Protein AF-A0A4R0RUF0-F1 (afdb_monomer_lite)

Structure (mmCIF, N/CA/C/O backbone):
data_AF-A0A4R0RUF0-F1
#
_entry.id   AF-A0A4R0RUF0-F1
#
loop_
_atom_site.group_PDB
_atom_site.id
_atom_site.type_symbol
_atom_site.label_atom_id
_atom_site.label_alt_id
_atom_site.label_comp_id
_atom_site.label_asym_id
_atom_site.label_entity_id
_atom_site.label_seq_id
_atom_site.pdbx_PDB_ins_code
_atom_site.Cartn_x
_atom_site.Cartn_y
_atom_site.Cartn_z
_atom_site.occupancy
_atom_site.B_iso_or_equiv
_atom_site.auth_seq_id
_atom_site.auth_comp_id
_atom_site.auth_asym_id
_atom_site.auth_atom_id
_atom_site.pdbx_PDB_model_num
ATOM 1 N N . MET A 1 1 ? -46.887 -6.786 58.035 1.00 43.69 1 MET A N 1
ATOM 2 C CA . MET A 1 1 ? -45.537 -6.356 58.452 1.00 43.69 1 MET A CA 1
ATOM 3 C C . MET A 1 1 ? -45.180 -5.141 57.615 1.00 43.69 1 MET A C 1
ATOM 5 O O . MET A 1 1 ? -44.982 -5.281 56.418 1.00 43.69 1 MET A O 1
ATOM 9 N N . LEU A 1 2 ? -45.247 -3.956 58.221 1.00 36.66 2 LEU A N 1
ATOM 10 C CA . LEU A 1 2 ? -44.916 -2.661 57.627 1.00 36.66 2 LEU A CA 1
ATOM 11 C C . LEU A 1 2 ? -43.645 -2.169 58.324 1.00 36.66 2 LEU A C 1
ATOM 13 O O . LEU A 1 2 ? -43.639 -2.102 59.550 1.00 36.66 2 LEU A O 1
ATOM 17 N N . PHE A 1 3 ? -42.620 -1.786 57.567 1.00 42.03 3 PHE A N 1
ATOM 18 C CA . PHE A 1 3 ? -41.554 -0.919 58.063 1.00 42.03 3 PHE A CA 1
ATOM 19 C C . PHE A 1 3 ? -41.383 0.248 57.096 1.00 42.03 3 PHE A C 1
ATOM 21 O O . PHE A 1 3 ? -41.112 0.074 55.910 1.00 42.03 3 PHE A O 1
ATOM 28 N N . HIS A 1 4 ? -41.618 1.436 57.640 1.00 40.22 4 HIS A N 1
ATOM 29 C CA . HIS A 1 4 ? -41.376 2.730 57.031 1.00 40.22 4 HIS A CA 1
ATOM 30 C C . HIS A 1 4 ? -39.950 3.201 57.355 1.00 40.22 4 HIS A C 1
ATOM 32 O O . HIS A 1 4 ? -39.441 2.939 58.441 1.00 40.22 4 HIS A O 1
ATOM 38 N N . ALA A 1 5 ? -39.447 4.039 56.445 1.00 39.28 5 ALA A N 1
ATOM 39 C CA . ALA A 1 5 ? -38.736 5.291 56.714 1.00 39.28 5 ALA A CA 1
ATOM 40 C C . ALA A 1 5 ? -37.197 5.322 56.885 1.00 39.28 5 ALA A C 1
ATOM 42 O O . ALA A 1 5 ? -36.642 4.923 57.899 1.00 39.28 5 ALA A O 1
ATOM 43 N N . LEU A 1 6 ? -36.615 6.054 55.918 1.00 39.25 6 LEU A N 1
ATOM 44 C CA . LEU A 1 6 ? -35.740 7.235 56.056 1.00 39.25 6 LEU A CA 1
ATOM 45 C C . LEU A 1 6 ? -34.244 7.053 56.359 1.00 39.25 6 LEU A C 1
ATOM 47 O O . LEU A 1 6 ? -33.841 6.433 57.333 1.00 39.25 6 LEU A O 1
ATOM 51 N N . GLY A 1 7 ? -33.434 7.773 55.571 1.00 34.22 7 GLY A N 1
ATOM 52 C CA . GLY A 1 7 ? -32.063 8.128 55.936 1.00 34.22 7 GLY A CA 1
ATOM 53 C C . GLY A 1 7 ? -31.221 8.692 54.790 1.00 34.22 7 GLY A C 1
ATOM 54 O O . GLY A 1 7 ? -30.343 8.006 54.283 1.00 34.22 7 GLY A O 1
ATOM 55 N N . CYS A 1 8 ? -31.463 9.945 54.387 1.00 39.16 8 CYS A N 1
ATOM 56 C CA . CYS A 1 8 ? -30.505 10.734 53.604 1.00 39.16 8 CYS A CA 1
ATOM 57 C C . CYS A 1 8 ? -29.293 11.125 54.468 1.00 39.16 8 CYS A C 1
ATOM 59 O O . CYS A 1 8 ? -29.469 11.590 55.590 1.00 39.16 8 CYS A O 1
ATOM 61 N N . GLY A 1 9 ? -28.085 11.049 53.903 1.00 40.19 9 GLY A N 1
ATOM 62 C CA . GLY A 1 9 ? -26.867 11.641 54.461 1.00 40.19 9 GLY A CA 1
ATOM 63 C C . GLY A 1 9 ? -25.939 12.097 53.336 1.00 40.19 9 GLY A C 1
ATOM 64 O O . GLY A 1 9 ? -25.435 11.280 52.573 1.00 40.19 9 GLY A O 1
ATOM 65 N N . ARG A 1 10 ? -25.778 13.415 53.200 1.00 40.97 10 ARG A N 1
ATOM 66 C CA . ARG A 1 10 ? -24.906 14.120 52.244 1.00 40.97 10 ARG A CA 1
ATOM 67 C C . ARG A 1 10 ? -23.711 14.710 53.014 1.00 40.97 10 ARG A C 1
ATOM 69 O O . ARG A 1 10 ? -23.838 14.911 54.218 1.00 40.97 10 ARG A O 1
ATOM 76 N N . ALA A 1 11 ? -22.674 15.116 52.266 1.00 37.06 11 ALA A N 1
ATOM 77 C CA . ALA A 1 11 ? -21.452 15.843 52.677 1.00 37.06 11 ALA A CA 1
ATOM 78 C C . ALA A 1 11 ? -20.329 14.922 53.218 1.00 37.06 11 ALA A C 1
ATOM 80 O O . ALA A 1 11 ? -20.612 13.945 53.890 1.00 37.06 11 ALA A O 1
ATOM 81 N N . THR A 1 12 ? -19.029 15.104 52.951 1.00 40.59 12 THR A N 1
ATOM 82 C CA . THR A 1 12 ? -18.248 16.303 52.593 1.00 40.59 12 THR A CA 1
ATOM 83 C C . THR A 1 12 ? -16.841 15.852 52.164 1.00 40.59 12 THR A C 1
ATOM 85 O O . THR A 1 12 ? -16.293 14.930 52.763 1.00 40.59 12 THR A O 1
ATOM 88 N N . SER A 1 13 ? -16.239 16.503 51.170 1.00 45.03 13 SER A N 1
ATOM 89 C CA . SER A 1 13 ? -14.808 16.410 50.830 1.00 45.03 13 SER A CA 1
ATOM 90 C C . SER A 1 13 ? -13.947 17.295 51.746 1.00 45.03 13 SER A C 1
ATOM 92 O O . SER A 1 13 ? -14.439 18.312 52.240 1.00 45.03 13 SER A O 1
ATOM 94 N N . PRO A 1 14 ? -12.660 16.943 51.949 1.00 57.75 14 PRO A N 1
ATOM 95 C CA . PRO A 1 14 ? -11.589 17.952 52.024 1.00 57.75 14 PRO A CA 1
ATOM 96 C C . PRO A 1 14 ? -10.267 17.437 51.356 1.00 57.75 14 PRO A C 1
ATOM 98 O O . PRO A 1 14 ? -10.304 16.404 50.691 1.00 57.75 14 PRO A O 1
ATOM 101 N N . PRO A 1 15 ? -9.121 18.154 51.392 1.00 56.06 15 PRO A N 1
ATOM 102 C CA . PRO A 1 15 ? -8.669 18.989 50.281 1.00 56.06 15 PRO A CA 1
ATOM 103 C C . PRO A 1 15 ? -7.305 18.584 49.681 1.00 56.06 15 PRO A C 1
ATOM 105 O O . PRO A 1 15 ? -6.522 17.827 50.249 1.00 56.06 15 PRO A O 1
ATOM 108 N N . THR A 1 16 ? -7.018 19.185 48.526 1.00 35.81 16 THR A N 1
ATOM 109 C CA . THR A 1 16 ? -5.730 19.235 47.823 1.00 35.81 16 THR A CA 1
ATOM 110 C C . THR A 1 16 ? -4.609 19.807 48.698 1.00 35.81 16 THR A C 1
ATOM 112 O O . THR A 1 16 ? -4.720 20.933 49.183 1.00 35.81 16 THR A O 1
ATOM 115 N N . ILE A 1 17 ? -3.496 19.076 48.826 1.00 45.00 17 ILE A N 1
ATOM 116 C CA . ILE A 1 17 ? -2.218 19.592 49.338 1.00 45.00 17 ILE A CA 1
ATOM 117 C C . ILE A 1 17 ? -1.233 19.691 48.172 1.00 45.00 17 ILE A C 1
ATOM 119 O O . ILE A 1 17 ? -0.932 18.705 47.503 1.00 45.00 17 ILE A O 1
ATOM 123 N N . VAL A 1 18 ? -0.732 20.905 47.958 1.00 38.78 18 VAL A N 1
ATOM 124 C CA . VAL A 1 18 ? 0.415 21.228 47.108 1.00 38.78 18 VAL A CA 1
ATOM 125 C C . VAL A 1 18 ? 1.666 21.232 47.990 1.00 38.78 18 VAL A C 1
ATOM 127 O O . VAL A 1 18 ? 1.685 21.879 49.037 1.00 38.78 18 VAL A O 1
ATOM 130 N N . SER A 1 19 ? 2.733 20.557 47.563 1.00 41.59 19 SER A N 1
ATOM 131 C CA . SER A 1 19 ? 4.096 20.863 48.011 1.00 41.59 19 SER A CA 1
ATOM 132 C C . SER A 1 19 ? 5.114 20.557 46.919 1.00 41.59 19 SER A C 1
ATOM 134 O O . SER A 1 19 ? 5.220 19.436 46.430 1.00 41.59 19 SER A O 1
ATOM 136 N N . HIS A 1 20 ? 5.865 21.597 46.563 1.00 38.16 20 HIS A N 1
ATOM 137 C CA . HIS A 1 20 ? 7.175 21.529 45.930 1.00 38.16 20 HIS A CA 1
ATOM 138 C C . HIS A 1 20 ? 8.218 21.111 46.979 1.00 38.16 20 HIS A C 1
ATOM 140 O O . HIS A 1 20 ? 8.188 21.680 48.063 1.00 38.16 20 HIS A O 1
ATOM 146 N N . GLN A 1 21 ? 9.169 20.225 46.655 1.00 37.88 21 GLN A N 1
ATOM 147 C CA . GLN A 1 21 ? 10.613 20.536 46.617 1.00 37.88 21 GLN A CA 1
ATOM 148 C C . GLN A 1 21 ? 11.479 19.304 46.319 1.00 37.88 21 GLN A C 1
ATOM 150 O O . GLN A 1 21 ? 11.141 18.169 46.638 1.00 37.88 21 GLN A O 1
ATOM 155 N N . ALA A 1 22 ? 12.606 19.590 45.671 1.00 35.91 22 ALA A N 1
ATOM 156 C CA . ALA A 1 22 ? 13.647 18.684 45.219 1.00 35.91 22 ALA A CA 1
ATOM 157 C C . ALA A 1 22 ? 14.594 18.222 46.339 1.00 35.91 22 ALA A C 1
ATOM 159 O O . ALA A 1 22 ? 14.842 18.980 47.272 1.00 35.91 22 ALA A O 1
ATOM 160 N N . ALA A 1 23 ? 15.184 17.034 46.151 1.00 35.09 23 ALA A N 1
ATOM 161 C CA . ALA A 1 23 ? 16.616 16.705 46.274 1.00 35.09 23 ALA A CA 1
ATOM 162 C C . ALA A 1 23 ? 16.799 15.223 46.665 1.00 35.09 23 ALA A C 1
ATOM 164 O O . ALA A 1 23 ? 16.267 14.765 47.672 1.00 35.09 23 ALA A O 1
ATOM 165 N N . GLY A 1 24 ? 17.588 14.484 45.871 1.00 34.12 24 GLY A N 1
ATOM 166 C CA . GLY A 1 24 ? 18.279 13.269 46.338 1.00 34.12 24 GLY A CA 1
ATOM 167 C C . GLY A 1 24 ? 19.368 13.622 47.372 1.00 34.12 24 GLY A C 1
ATOM 168 O O . GLY A 1 24 ? 19.511 14.806 47.681 1.00 34.12 24 GLY A O 1
ATOM 169 N N . PRO A 1 25 ? 20.185 12.676 47.884 1.00 50.69 25 PRO A N 1
ATOM 170 C CA . PRO A 1 25 ? 20.698 11.490 47.185 1.00 50.69 25 PRO A CA 1
ATOM 171 C C . PRO A 1 25 ? 20.722 10.202 48.048 1.00 50.69 25 PRO A C 1
ATOM 173 O O . PRO A 1 25 ? 20.324 10.216 49.210 1.00 50.69 25 PRO A O 1
ATOM 176 N N . SER A 1 26 ? 21.290 9.126 47.478 1.00 35.91 26 SER A N 1
ATOM 177 C CA . SER A 1 26 ? 22.063 8.023 48.112 1.00 35.91 26 SER A CA 1
ATOM 178 C C . SER A 1 26 ? 21.537 6.620 47.778 1.00 35.91 26 SER A C 1
ATOM 180 O O . SER A 1 26 ? 20.433 6.248 48.162 1.00 35.91 26 SER A O 1
ATOM 182 N N . GLY A 1 27 ? 22.368 5.838 47.072 1.00 34.97 27 GLY A N 1
ATOM 183 C CA . GLY A 1 27 ? 22.205 4.391 46.867 1.00 34.97 27 GLY A CA 1
ATOM 184 C C . GLY A 1 27 ? 22.496 3.564 48.131 1.00 34.97 27 GLY A C 1
ATOM 185 O O . GLY A 1 27 ? 22.756 4.136 49.191 1.00 34.97 27 GLY A O 1
ATOM 186 N N . PRO A 1 28 ? 22.497 2.219 48.026 1.00 46.56 28 PRO A N 1
ATOM 187 C CA . PRO A 1 28 ? 23.720 1.557 47.560 1.00 46.56 28 PRO A CA 1
ATOM 188 C C . PRO A 1 28 ? 23.536 0.321 46.651 1.00 46.56 28 PRO A C 1
ATOM 190 O O . PRO A 1 28 ? 22.453 -0.229 46.476 1.00 46.56 28 PRO A O 1
ATOM 193 N N . SER A 1 29 ? 24.685 -0.079 46.099 1.00 34.84 29 SER A N 1
ATOM 194 C CA . SER A 1 29 ? 25.059 -1.270 45.328 1.00 34.84 29 SER A CA 1
ATOM 195 C C . SER A 1 29 ? 24.376 -2.605 45.649 1.00 34.84 29 SER A C 1
ATOM 197 O O . SER A 1 29 ? 24.199 -2.979 46.805 1.00 34.84 29 SER A O 1
ATOM 199 N N . SER A 1 30 ? 24.214 -3.423 44.605 1.00 33.97 30 SER A N 1
ATOM 200 C CA . SER A 1 30 ? 24.383 -4.887 44.657 1.00 33.97 30 SER A CA 1
ATOM 201 C C . SER A 1 30 ? 24.886 -5.363 43.285 1.00 33.97 30 SER A C 1
ATOM 203 O O . SER A 1 30 ? 24.228 -5.151 42.274 1.00 33.97 30 SER A O 1
ATOM 205 N N . THR A 1 31 ? 26.183 -5.637 43.154 1.00 33.38 31 THR A N 1
ATOM 206 C CA . THR A 1 31 ? 26.841 -6.958 43.239 1.00 33.38 31 THR A CA 1
ATOM 207 C C . THR A 1 31 ? 26.527 -7.874 42.057 1.00 33.38 31 THR A C 1
ATOM 209 O O . THR A 1 31 ? 25.467 -8.477 41.936 1.00 33.38 31 THR A O 1
ATOM 212 N N . SER A 1 32 ? 27.538 -7.979 41.204 1.00 35.25 32 SER A N 1
ATOM 213 C CA . SER A 1 32 ? 27.744 -8.956 40.150 1.00 35.25 32 SER A CA 1
ATOM 214 C C . SER A 1 32 ? 27.855 -10.381 40.701 1.00 35.25 32 SER A C 1
ATOM 216 O O . SER A 1 32 ? 28.651 -10.644 41.599 1.00 35.25 32 SER A O 1
ATOM 218 N N . ILE A 1 33 ? 27.140 -11.329 40.087 1.00 34.81 33 ILE A N 1
ATOM 219 C CA . ILE A 1 33 ? 27.496 -12.753 40.130 1.00 34.81 33 ILE A CA 1
ATOM 220 C C . ILE A 1 33 ? 27.486 -13.294 38.701 1.00 34.81 33 ILE A C 1
ATOM 222 O O . ILE A 1 33 ? 26.450 -13.525 38.087 1.00 34.81 33 ILE A O 1
ATOM 226 N N . SER A 1 34 ? 28.700 -13.476 38.192 1.00 31.75 34 SER A N 1
ATOM 227 C CA . SER A 1 34 ? 29.040 -14.359 37.086 1.00 31.75 34 SER A CA 1
ATOM 228 C C . SER A 1 34 ? 29.361 -15.727 37.677 1.00 31.75 34 SER A C 1
ATOM 230 O O . SER A 1 34 ? 30.231 -15.820 38.535 1.00 31.75 34 SER A O 1
ATOM 232 N N . THR A 1 35 ? 28.674 -16.779 37.240 1.00 34.88 35 THR A N 1
ATOM 233 C CA . THR A 1 35 ? 29.175 -18.164 37.171 1.00 34.88 35 THR A CA 1
ATOM 234 C C . THR A 1 35 ? 28.159 -18.989 36.380 1.00 34.88 35 THR A C 1
ATOM 236 O O . THR A 1 35 ? 26.962 -18.879 36.615 1.00 34.88 35 THR A O 1
ATOM 239 N N . GLY A 1 36 ? 28.611 -19.815 35.429 1.00 31.42 36 GLY A N 1
ATOM 240 C CA . GLY A 1 36 ? 27.692 -20.762 34.774 1.00 31.42 36 GLY A CA 1
ATOM 241 C C . GLY A 1 36 ? 28.037 -21.263 33.376 1.00 31.42 36 GLY A C 1
ATOM 242 O O . GLY A 1 36 ? 27.147 -21.534 32.582 1.00 31.42 36 GLY A O 1
ATOM 243 N N . ARG A 1 37 ? 29.323 -21.406 33.054 1.00 35.00 37 ARG A N 1
ATOM 244 C CA . ARG A 1 37 ? 29.831 -22.085 31.854 1.00 35.00 37 ARG A CA 1
ATOM 245 C C . ARG A 1 37 ? 29.379 -23.555 31.844 1.00 35.00 37 ARG A C 1
ATOM 247 O O . ARG A 1 37 ? 29.886 -24.338 32.639 1.00 35.00 37 ARG A O 1
ATOM 254 N N . THR A 1 38 ? 28.528 -23.968 30.902 1.00 37.00 38 THR A N 1
ATOM 255 C CA . THR A 1 38 ? 28.379 -25.390 30.532 1.00 37.00 38 THR A CA 1
ATOM 256 C C . THR A 1 38 ? 28.471 -25.594 29.019 1.00 37.00 38 THR A C 1
ATOM 258 O O . THR A 1 38 ? 27.653 -25.140 28.230 1.00 37.00 38 THR A O 1
ATOM 261 N N . LYS A 1 39 ? 29.543 -26.297 28.634 1.00 39.09 39 LYS A N 1
ATOM 262 C CA . LYS A 1 39 ? 29.794 -26.907 27.324 1.00 39.09 39 LYS A CA 1
ATOM 263 C C . LYS A 1 39 ? 28.806 -28.058 27.080 1.00 39.09 39 LYS A C 1
ATOM 265 O O . LYS A 1 39 ? 28.795 -28.992 27.876 1.00 39.09 39 LYS A O 1
ATOM 270 N N . ARG A 1 40 ? 28.144 -28.091 25.920 1.00 39.38 40 ARG A N 1
ATOM 271 C CA . ARG A 1 40 ? 27.743 -29.317 25.186 1.00 39.38 40 ARG A CA 1
ATOM 272 C C . ARG A 1 40 ? 27.836 -28.989 23.693 1.00 39.38 40 ARG A C 1
ATOM 274 O O . ARG A 1 40 ? 27.167 -28.079 23.234 1.00 39.38 40 ARG A O 1
ATOM 281 N N . LYS A 1 41 ? 28.930 -29.361 23.026 1.00 34.91 41 LYS A N 1
ATOM 282 C CA . LYS A 1 41 ? 29.205 -30.614 22.292 1.00 34.91 41 LYS A CA 1
ATOM 283 C C . LYS A 1 41 ? 28.179 -30.905 21.185 1.00 34.91 41 LYS A C 1
ATOM 285 O O . LYS A 1 41 ? 27.057 -31.318 21.439 1.00 34.91 41 LYS A O 1
ATOM 290 N N . SER A 1 42 ? 28.682 -30.675 19.978 1.00 34.81 42 SER A N 1
ATOM 291 C CA . SER A 1 42 ? 28.210 -30.997 18.635 1.00 34.81 42 SER A CA 1
ATOM 292 C C . SER A 1 42 ? 27.705 -32.427 18.441 1.00 34.81 42 SER A C 1
ATOM 294 O O . SER A 1 42 ? 28.358 -33.374 18.879 1.00 34.81 42 SER A O 1
ATOM 296 N N . THR A 1 43 ? 26.658 -32.566 17.630 1.00 35.78 43 THR A N 1
ATOM 297 C CA . THR A 1 43 ? 26.500 -33.681 16.687 1.00 35.78 43 THR A CA 1
ATOM 298 C C . THR A 1 43 ? 26.127 -33.095 15.329 1.00 35.78 43 THR A C 1
ATOM 300 O O . THR A 1 43 ? 25.190 -32.313 15.209 1.00 35.78 43 THR A O 1
ATOM 303 N N . SER A 1 44 ? 26.976 -33.384 14.347 1.00 33.06 44 SER A N 1
ATOM 304 C CA . SER A 1 44 ? 26.751 -33.160 12.928 1.00 33.06 44 SER A CA 1
ATOM 305 C C . SER A 1 44 ? 25.849 -34.261 12.397 1.00 33.06 44 SER A C 1
ATOM 307 O O . SER A 1 44 ? 26.113 -35.421 12.705 1.00 33.06 44 SER A O 1
ATOM 309 N N . ASP A 1 45 ? 24.912 -33.923 11.523 1.00 28.62 45 ASP A N 1
ATOM 310 C CA . ASP A 1 45 ? 24.491 -34.851 10.482 1.00 28.62 45 ASP A CA 1
ATOM 311 C C . ASP A 1 45 ? 24.397 -34.115 9.150 1.00 28.62 45 ASP A C 1
ATOM 313 O O . ASP A 1 45 ? 23.993 -32.955 9.069 1.00 28.62 45 ASP A O 1
ATOM 317 N N . SER A 1 46 ? 24.917 -34.786 8.133 1.00 32.22 46 SER A N 1
ATOM 318 C CA . SER A 1 46 ? 25.319 -34.244 6.843 1.00 32.22 46 SER A CA 1
ATOM 319 C C . SER A 1 46 ? 24.447 -34.821 5.727 1.00 32.22 46 SER A C 1
ATOM 321 O O . SER A 1 46 ? 24.340 -36.039 5.644 1.00 32.22 46 SER A O 1
ATOM 323 N N . LEU A 1 47 ? 24.012 -33.938 4.809 1.00 37.00 47 LEU A N 1
ATOM 324 C CA . LEU A 1 47 ? 23.830 -34.149 3.350 1.00 37.00 47 LEU A CA 1
ATOM 325 C C . LEU A 1 47 ? 22.659 -35.050 2.871 1.00 37.00 47 LEU A C 1
ATOM 327 O O . LEU A 1 47 ? 22.156 -35.839 3.663 1.00 37.00 47 LEU A O 1
ATOM 331 N N . PRO A 1 48 ? 22.172 -34.925 1.602 1.00 40.88 48 PRO A N 1
ATOM 332 C CA . PRO A 1 48 ? 22.855 -34.475 0.365 1.00 40.88 48 PRO A CA 1
ATOM 333 C C . PRO A 1 48 ? 22.217 -33.249 -0.328 1.00 40.88 48 PRO A C 1
ATOM 335 O O . PRO A 1 48 ? 21.014 -33.036 -0.269 1.00 40.88 48 PRO A O 1
ATOM 338 N N . ALA A 1 49 ? 22.981 -32.287 -0.863 1.00 33.44 49 ALA A N 1
ATOM 339 C CA . ALA A 1 49 ? 23.800 -32.346 -2.086 1.00 33.44 49 ALA A CA 1
ATOM 340 C C . ALA A 1 49 ? 22.987 -32.798 -3.313 1.00 33.44 49 ALA A C 1
ATOM 342 O O . ALA A 1 49 ? 22.948 -33.978 -3.641 1.00 33.44 49 ALA A O 1
ATOM 343 N N . LEU A 1 50 ? 22.339 -31.835 -3.974 1.00 33.50 50 LEU A N 1
ATOM 344 C CA . LEU A 1 50 ? 21.714 -32.006 -5.285 1.00 33.50 50 LEU A CA 1
ATOM 345 C C . LEU A 1 50 ? 22.569 -31.295 -6.339 1.00 33.50 50 LEU A C 1
ATOM 347 O O . LEU A 1 50 ? 22.990 -30.150 -6.165 1.00 33.50 50 LEU A O 1
ATOM 351 N N . ASP A 1 51 ? 22.860 -32.060 -7.382 1.00 30.81 51 ASP A N 1
ATOM 352 C CA . ASP A 1 51 ? 23.887 -31.865 -8.391 1.00 30.81 51 ASP A CA 1
ATOM 353 C C . ASP A 1 51 ? 23.790 -30.568 -9.203 1.00 30.81 51 ASP A C 1
ATOM 355 O O . ASP A 1 51 ? 22.731 -30.146 -9.667 1.00 30.81 51 ASP A O 1
ATOM 359 N N . SER A 1 52 ? 24.964 -29.998 -9.478 1.00 36.72 52 SER A N 1
ATOM 360 C CA . SER A 1 52 ? 25.195 -29.106 -10.617 1.00 36.72 52 SER A CA 1
ATOM 361 C C . SER A 1 52 ? 25.554 -29.933 -11.854 1.00 36.72 52 SER A C 1
ATOM 363 O O . SER A 1 52 ? 26.461 -30.762 -11.760 1.00 36.72 52 SER A O 1
ATOM 365 N N . PRO A 1 53 ? 24.992 -29.664 -13.046 1.00 42.09 53 PRO A N 1
ATOM 366 C CA . PRO A 1 53 ? 25.590 -30.127 -14.281 1.00 42.09 53 PRO A CA 1
ATOM 367 C C . PRO A 1 53 ? 26.586 -29.105 -14.842 1.00 42.09 53 PRO A C 1
ATOM 369 O O . PRO A 1 53 ? 26.423 -27.886 -14.795 1.00 42.09 53 PRO A O 1
ATOM 372 N N . ALA A 1 54 ? 27.661 -29.682 -15.362 1.00 33.47 54 ALA A N 1
ATOM 373 C CA . ALA A 1 54 ? 28.909 -29.072 -15.759 1.00 33.47 54 ALA A CA 1
ATOM 374 C C . ALA A 1 54 ? 28.866 -28.265 -17.068 1.00 33.47 54 ALA A C 1
ATOM 376 O O . ALA A 1 54 ? 28.116 -28.536 -18.002 1.00 33.47 54 ALA A O 1
ATOM 377 N N . LYS A 1 55 ? 29.838 -27.351 -17.164 1.00 39.03 55 LYS A N 1
ATOM 378 C CA . LYS A 1 55 ? 30.363 -26.764 -18.403 1.00 39.03 55 LYS A CA 1
ATOM 379 C C . LYS A 1 55 ? 30.838 -27.845 -19.387 1.00 39.03 55 LYS A C 1
ATOM 381 O O . LYS A 1 55 ? 31.725 -28.633 -19.065 1.00 39.03 55 LYS A O 1
ATOM 386 N N . ARG A 1 56 ? 30.360 -27.786 -20.632 1.00 33.53 56 ARG A N 1
ATOM 387 C CA . ARG A 1 56 ? 30.984 -28.341 -21.858 1.00 33.53 56 ARG A CA 1
ATOM 388 C C . ARG A 1 56 ? 30.165 -27.785 -23.040 1.00 33.53 56 ARG A C 1
ATOM 390 O O . ARG A 1 56 ? 28.953 -27.787 -22.944 1.00 33.53 56 ARG A O 1
ATOM 397 N N . LYS A 1 57 ? 30.674 -27.286 -24.167 1.00 34.19 57 LYS A N 1
ATOM 398 C CA . LYS A 1 57 ? 31.990 -27.329 -24.813 1.00 34.19 57 LYS A CA 1
ATOM 399 C C . LYS A 1 57 ? 31.996 -26.238 -25.903 1.00 34.19 57 LYS A C 1
ATOM 401 O O . LYS A 1 57 ? 30.974 -26.005 -26.539 1.00 34.19 57 LYS A O 1
ATOM 406 N N . LYS A 1 58 ? 33.162 -25.630 -26.140 1.00 33.25 58 LYS A N 1
ATOM 407 C CA . LYS A 1 58 ? 33.510 -24.886 -27.363 1.00 33.25 58 LYS A CA 1
ATOM 408 C C . LYS A 1 58 ? 33.190 -25.721 -28.612 1.00 33.25 58 LYS A C 1
ATOM 410 O O . LYS A 1 58 ? 33.603 -26.878 -28.666 1.00 33.25 58 LYS A O 1
ATOM 415 N N . SER A 1 59 ? 32.597 -25.094 -29.626 1.00 32.94 59 SER A N 1
ATOM 416 C CA . SER A 1 59 ? 32.803 -25.463 -31.028 1.00 32.94 59 SER A CA 1
ATOM 417 C C . SER A 1 59 ? 33.072 -24.203 -31.842 1.00 32.94 59 SER A C 1
ATOM 419 O O . SER A 1 59 ? 32.200 -23.373 -32.065 1.00 32.94 59 SER A O 1
ATOM 421 N N . THR A 1 60 ? 34.335 -24.079 -32.221 1.00 32.28 60 THR A N 1
ATOM 422 C CA . THR A 1 60 ? 34.886 -23.289 -33.318 1.00 32.28 60 THR A CA 1
ATOM 423 C C . THR A 1 60 ? 34.311 -23.720 -34.666 1.00 32.28 60 THR A C 1
ATOM 425 O O . THR A 1 60 ? 34.321 -24.911 -34.969 1.00 32.28 60 THR A O 1
ATOM 428 N N . ALA A 1 61 ? 33.945 -22.754 -35.507 1.00 32.19 61 ALA A N 1
ATOM 429 C CA . ALA A 1 61 ? 34.052 -22.865 -36.959 1.00 32.19 61 ALA A CA 1
ATOM 430 C C . ALA A 1 61 ? 34.387 -21.481 -37.548 1.00 32.19 61 ALA A C 1
ATOM 432 O O . ALA A 1 61 ? 33.586 -20.552 -37.473 1.00 32.19 61 ALA A O 1
ATOM 433 N N . SER A 1 62 ? 35.606 -21.363 -38.086 1.00 33.25 62 SER A N 1
ATOM 434 C CA . SER A 1 62 ? 36.006 -20.411 -39.137 1.00 33.25 62 SER A CA 1
ATOM 435 C C . SER A 1 62 ? 35.076 -20.573 -40.365 1.00 33.25 62 SER A C 1
ATOM 437 O O . SER A 1 62 ? 34.442 -21.613 -40.498 1.00 33.25 62 SER A O 1
ATOM 439 N N . ALA A 1 63 ? 34.942 -19.660 -41.330 1.00 30.38 63 ALA A N 1
ATOM 440 C CA . ALA A 1 63 ? 35.982 -18.928 -42.041 1.00 30.38 63 ALA A CA 1
ATOM 441 C C . ALA A 1 63 ? 35.353 -17.893 -43.015 1.00 30.38 63 ALA A C 1
ATOM 443 O O . ALA A 1 63 ? 34.379 -18.209 -43.687 1.00 30.38 63 ALA A O 1
ATOM 444 N N . VAL A 1 64 ? 35.999 -16.718 -43.104 1.00 31.73 64 VAL A N 1
ATOM 445 C CA . VAL A 1 64 ? 36.459 -16.002 -44.324 1.00 31.73 64 VAL A CA 1
ATOM 446 C C . VAL A 1 64 ? 35.445 -15.423 -45.335 1.00 31.73 64 VAL A C 1
ATOM 448 O O . VAL A 1 64 ? 34.798 -16.160 -46.067 1.00 31.73 64 VAL A O 1
ATOM 451 N N . ALA A 1 65 ? 35.474 -14.087 -45.491 1.00 29.47 65 ALA A N 1
ATOM 452 C CA . ALA A 1 65 ? 35.931 -13.353 -46.698 1.00 29.47 65 ALA A CA 1
ATOM 453 C C . ALA A 1 65 ? 35.826 -11.824 -46.438 1.00 29.47 65 ALA A C 1
ATOM 455 O O . ALA A 1 65 ? 34.762 -11.333 -46.090 1.00 29.47 65 ALA A O 1
ATOM 456 N N . HIS A 1 66 ? 36.939 -11.091 -46.310 1.00 28.64 66 HIS A N 1
ATOM 457 C CA . HIS A 1 66 ? 37.662 -10.364 -47.375 1.00 28.64 66 HIS A CA 1
ATOM 458 C C . HIS A 1 66 ? 36.878 -9.196 -48.010 1.00 28.64 66 HIS A C 1
ATOM 460 O O . HIS A 1 66 ? 36.028 -9.428 -48.860 1.00 28.64 66 HIS A O 1
ATOM 466 N N . LEU A 1 67 ? 37.240 -7.949 -47.670 1.00 30.47 67 LEU A N 1
ATOM 467 C CA . LEU A 1 67 ? 37.966 -7.020 -48.559 1.00 30.47 67 LEU A CA 1
ATOM 468 C C . LEU A 1 67 ? 38.082 -5.615 -47.936 1.00 30.47 67 LEU A C 1
ATOM 470 O O . LEU A 1 67 ? 37.094 -4.933 -47.683 1.00 30.47 67 LEU A O 1
ATOM 474 N N . GLU A 1 68 ? 39.331 -5.209 -47.726 1.00 32.25 68 GLU A N 1
ATOM 475 C CA . GLU A 1 68 ? 39.796 -3.819 -47.666 1.00 32.25 68 GLU A CA 1
ATOM 476 C C . GLU A 1 68 ? 39.858 -3.250 -49.110 1.00 32.25 68 GLU A C 1
ATOM 478 O O . GLU A 1 68 ? 39.858 -4.048 -50.057 1.00 32.25 68 GLU A O 1
ATOM 483 N N . PRO A 1 69 ? 39.919 -1.918 -49.328 1.00 39.62 69 PRO A N 1
ATOM 484 C CA . PRO A 1 69 ? 41.224 -1.248 -49.253 1.00 39.62 69 PRO A CA 1
ATOM 485 C C . PRO A 1 69 ? 41.218 0.200 -48.723 1.00 39.62 69 PRO A C 1
ATOM 487 O O . PRO A 1 69 ? 40.234 0.936 -48.786 1.00 39.62 69 PRO A O 1
ATOM 490 N N . ALA A 1 70 ? 42.400 0.592 -48.250 1.00 38.97 70 ALA A N 1
ATOM 491 C CA . ALA A 1 70 ? 42.794 1.905 -47.755 1.00 38.97 70 ALA A CA 1
ATOM 492 C C . ALA A 1 70 ? 43.114 2.949 -48.849 1.00 38.97 70 ALA A C 1
ATOM 494 O O . ALA A 1 70 ? 43.528 2.598 -49.952 1.00 38.97 70 ALA A O 1
ATOM 495 N N . ALA A 1 71 ? 43.028 4.233 -48.471 1.00 32.31 71 ALA A N 1
ATOM 496 C CA . ALA A 1 71 ? 43.891 5.371 -48.860 1.00 32.31 71 ALA A CA 1
ATOM 497 C C . ALA A 1 71 ? 43.379 6.605 -48.073 1.00 32.31 71 ALA A C 1
ATOM 499 O O . ALA A 1 71 ? 42.189 6.886 -48.138 1.00 32.31 71 ALA A O 1
ATOM 500 N N . SER A 1 72 ? 44.094 7.304 -47.183 1.00 36.53 72 SER A N 1
ATOM 501 C CA . SER A 1 72 ? 45.413 7.971 -47.192 1.00 36.53 72 SER A CA 1
ATOM 502 C C . SER A 1 72 ? 45.243 9.499 -47.123 1.00 36.53 72 SER A C 1
ATOM 504 O O . SER A 1 72 ? 44.415 10.059 -47.833 1.00 36.53 72 SER A O 1
ATOM 506 N N . ALA A 1 73 ? 46.138 10.125 -46.341 1.00 32.28 73 ALA A N 1
ATOM 507 C CA . ALA A 1 73 ? 46.424 11.564 -46.176 1.00 32.28 73 ALA A CA 1
ATOM 508 C C . ALA A 1 73 ? 45.454 12.375 -45.289 1.00 32.28 73 ALA A C 1
ATOM 510 O O . ALA A 1 73 ? 44.265 12.112 -45.261 1.00 32.28 73 ALA A O 1
ATOM 511 N N . SER A 1 74 ? 45.831 13.456 -44.603 1.00 29.73 74 SER A N 1
ATOM 512 C CA . SER A 1 74 ? 47.087 14.070 -44.133 1.00 29.73 74 SER A CA 1
ATOM 513 C C . SER A 1 74 ? 46.642 15.418 -43.537 1.00 29.73 74 SER A C 1
ATOM 515 O O . SER A 1 74 ? 45.805 16.072 -44.156 1.00 29.73 74 SER A O 1
ATOM 517 N N . GLY A 1 75 ? 47.194 15.883 -42.411 1.00 29.78 75 GLY A N 1
ATOM 518 C CA . GLY A 1 75 ? 47.041 17.293 -42.010 1.00 29.78 75 GLY A CA 1
ATOM 519 C C . GLY A 1 75 ? 46.803 17.536 -40.524 1.00 29.78 75 GLY A C 1
ATOM 520 O O . GLY A 1 75 ? 45.785 17.140 -39.977 1.00 29.78 75 GLY A O 1
ATOM 521 N N . SER A 1 76 ? 47.770 18.206 -39.905 1.00 32.06 76 SER A N 1
ATOM 522 C CA . SER A 1 76 ? 47.884 18.523 -38.477 1.00 32.06 76 SER A CA 1
ATOM 523 C C . SER A 1 76 ? 47.194 19.872 -38.127 1.00 32.06 76 SER A C 1
ATOM 525 O O . SER A 1 76 ? 46.445 20.392 -38.953 1.00 32.06 76 SER A O 1
ATOM 527 N N . PRO A 1 77 ? 47.352 20.431 -36.913 1.00 38.91 77 PRO A N 1
ATOM 528 C CA . PRO A 1 77 ? 46.268 20.702 -35.978 1.00 38.91 77 PRO A CA 1
ATOM 529 C C . PRO A 1 77 ? 45.826 22.175 -35.980 1.00 38.91 77 PRO A C 1
ATOM 531 O O . PRO A 1 77 ? 46.621 23.079 -36.226 1.00 38.91 77 PRO A O 1
ATOM 534 N N . VAL A 1 78 ? 44.568 22.434 -35.621 1.00 36.00 78 VAL A N 1
ATOM 535 C CA . VAL A 1 78 ? 44.141 23.779 -35.215 1.00 36.00 78 VAL A CA 1
ATOM 536 C C . VAL A 1 78 ? 43.424 23.678 -33.881 1.00 36.00 78 VAL A C 1
ATOM 538 O O . VAL A 1 78 ? 42.394 23.013 -33.756 1.00 36.00 78 VAL A O 1
ATOM 541 N N . ASP A 1 79 ? 44.029 24.343 -32.900 1.00 35.09 79 ASP A N 1
ATOM 542 C CA . ASP A 1 79 ? 43.464 24.701 -31.610 1.00 35.09 79 ASP A CA 1
ATOM 543 C C . ASP A 1 79 ? 42.050 25.255 -31.773 1.00 35.09 79 ASP A C 1
ATOM 545 O O . ASP A 1 79 ? 41.829 26.326 -32.339 1.00 35.09 79 ASP A O 1
ATOM 549 N N . VAL A 1 80 ? 41.087 24.537 -31.208 1.00 38.31 80 VAL A N 1
ATOM 550 C CA . VAL A 1 80 ? 39.803 25.110 -30.838 1.00 38.31 80 VAL A CA 1
ATOM 551 C C . VAL A 1 80 ? 39.639 24.812 -29.363 1.00 38.31 80 VAL A C 1
ATOM 553 O O . VAL A 1 80 ? 39.454 23.659 -28.971 1.00 38.31 80 VAL A O 1
ATOM 556 N N . HIS A 1 81 ? 39.706 25.870 -28.552 1.00 33.81 81 HIS A N 1
ATOM 557 C CA . HIS A 1 81 ? 39.166 25.906 -27.200 1.00 33.81 81 HIS A CA 1
ATOM 558 C C . HIS A 1 81 ? 37.694 25.479 -27.262 1.00 33.81 81 HIS A C 1
ATOM 560 O O . HIS A 1 81 ? 36.777 26.286 -27.399 1.00 33.81 81 HIS A O 1
ATOM 566 N N . ARG A 1 82 ? 37.469 24.167 -27.211 1.00 32.19 82 ARG A N 1
ATOM 567 C CA . ARG A 1 82 ? 36.157 23.571 -27.055 1.00 32.19 82 ARG A CA 1
ATOM 568 C C . ARG A 1 82 ? 35.875 23.614 -25.570 1.00 32.19 82 ARG A C 1
ATOM 570 O O . ARG A 1 82 ? 36.282 22.733 -24.819 1.00 32.19 82 ARG A O 1
ATOM 577 N N . THR A 1 83 ? 35.207 24.679 -25.152 1.00 31.67 83 THR A N 1
ATOM 578 C CA . THR A 1 83 ? 34.442 24.694 -23.912 1.00 31.67 83 THR A CA 1
ATOM 579 C C . THR A 1 83 ? 33.592 23.429 -23.928 1.00 31.67 83 THR A C 1
ATOM 581 O O . THR A 1 83 ? 32.674 23.292 -24.739 1.00 31.67 83 THR A O 1
ATOM 584 N N . VAL A 1 84 ? 33.972 22.445 -23.113 1.00 34.50 84 VAL A N 1
ATOM 585 C CA . VAL A 1 84 ? 33.183 21.240 -22.875 1.00 34.50 84 VAL A CA 1
ATOM 586 C C . VAL A 1 84 ? 31.994 21.697 -22.045 1.00 34.50 84 VAL A C 1
ATOM 588 O O . VAL A 1 84 ? 31.974 21.602 -20.822 1.00 34.50 84 VAL A O 1
ATOM 591 N N . SER A 1 85 ? 31.005 22.268 -22.724 1.00 30.56 85 SER A N 1
ATOM 592 C CA . SER A 1 85 ? 29.640 22.265 -22.238 1.00 30.56 85 SER A CA 1
ATOM 593 C C . SER A 1 85 ? 29.249 20.797 -22.185 1.00 30.56 85 SER A C 1
ATOM 595 O O . SER A 1 85 ? 28.978 20.186 -23.217 1.00 30.56 85 SER A O 1
ATOM 597 N N . ILE A 1 86 ? 29.320 20.214 -20.989 1.00 34.88 86 ILE A N 1
ATOM 598 C CA . ILE A 1 86 ? 28.671 18.947 -20.667 1.00 34.88 86 ILE A CA 1
ATOM 599 C C . ILE A 1 86 ? 27.227 19.109 -21.155 1.00 34.88 86 ILE A C 1
ATOM 601 O O . ILE A 1 86 ? 26.527 19.975 -20.620 1.00 34.88 86 ILE A O 1
ATOM 605 N N . PRO A 1 87 ? 26.773 18.382 -22.193 1.00 35.59 87 PRO A N 1
ATOM 606 C CA . PRO A 1 87 ? 25.375 18.434 -22.556 1.00 35.59 87 PRO A CA 1
ATOM 607 C C . PRO A 1 87 ? 24.623 17.843 -21.372 1.00 35.59 87 PRO A C 1
ATOM 609 O O . PRO A 1 87 ? 24.765 16.673 -21.016 1.00 35.59 87 PRO A O 1
ATOM 612 N N . HIS A 1 88 ? 23.901 18.728 -20.701 1.00 38.75 88 HIS A N 1
ATOM 613 C CA . HIS A 1 88 ? 22.989 18.407 -19.633 1.00 38.75 88 HIS A CA 1
ATOM 614 C C . HIS A 1 88 ? 22.024 17.344 -20.173 1.00 38.75 88 HIS A C 1
ATOM 616 O O . HIS A 1 88 ? 21.376 17.541 -21.199 1.00 38.75 88 HIS A O 1
ATOM 622 N N . ASN A 1 89 ? 22.007 16.189 -19.513 1.00 40.12 89 ASN A N 1
ATOM 623 C CA . ASN A 1 89 ? 21.333 14.949 -19.901 1.00 40.12 89 ASN A CA 1
ATOM 624 C C . ASN A 1 89 ? 19.791 15.050 -19.781 1.00 40.12 89 ASN A C 1
ATOM 626 O O . ASN A 1 89 ? 19.138 14.148 -19.272 1.00 40.12 89 ASN A O 1
ATOM 630 N N . GLN A 1 90 ? 19.191 16.167 -20.199 1.00 44.06 90 GLN A N 1
ATOM 631 C CA . GLN A 1 90 ? 17.766 16.462 -19.996 1.00 44.06 90 GLN A CA 1
ATOM 632 C C . GLN A 1 90 ? 16.825 15.726 -20.967 1.00 44.06 90 GLN A C 1
ATOM 634 O O . GLN A 1 90 ? 15.615 15.678 -20.729 1.00 44.06 90 GLN A O 1
ATOM 639 N N . ASP A 1 91 ? 17.365 15.086 -22.010 1.00 46.12 91 ASP A N 1
ATOM 640 C CA . ASP A 1 91 ? 16.565 14.582 -23.131 1.00 46.12 91 ASP A CA 1
ATOM 641 C C . ASP A 1 91 ? 16.602 13.068 -23.362 1.00 46.12 91 ASP A C 1
ATOM 643 O O . ASP A 1 91 ? 15.994 12.596 -24.314 1.00 46.12 91 ASP A O 1
ATOM 647 N N . GLN A 1 92 ? 17.231 12.254 -22.509 1.00 48.47 92 GLN A N 1
ATOM 648 C CA . GLN A 1 92 ? 17.329 10.808 -22.792 1.00 48.47 92 GLN A CA 1
ATOM 649 C C . GLN A 1 92 ? 15.969 10.080 -22.790 1.00 48.47 92 GLN A C 1
ATOM 651 O O . GLN A 1 92 ? 15.739 9.217 -23.633 1.00 48.47 92 GLN A O 1
ATOM 656 N N . LEU A 1 93 ? 15.015 10.506 -21.951 1.00 51.41 93 LEU A N 1
ATOM 657 C CA . LEU A 1 93 ? 13.629 10.004 -21.981 1.00 51.41 93 LEU A CA 1
ATOM 658 C C . LEU A 1 93 ? 12.832 10.460 -23.226 1.00 51.41 93 LEU A C 1
ATOM 660 O O . LEU A 1 93 ? 11.766 9.912 -23.497 1.00 51.41 93 LEU A O 1
ATOM 664 N N . GLN A 1 94 ? 13.315 11.454 -23.984 1.00 45.62 94 GLN A N 1
ATOM 665 C CA . GLN A 1 94 ? 12.725 11.908 -25.258 1.00 45.62 94 GLN A CA 1
ATOM 666 C C . GLN A 1 94 ? 13.516 11.446 -26.496 1.00 45.62 94 GLN A C 1
ATOM 668 O O . GLN A 1 94 ? 12.931 11.319 -27.574 1.00 45.62 94 GLN A O 1
ATOM 673 N N . ALA A 1 95 ? 14.819 11.183 -26.356 1.00 43.75 95 ALA A N 1
ATOM 674 C CA . ALA A 1 95 ? 15.747 10.922 -27.455 1.00 43.75 95 ALA A CA 1
ATOM 675 C C . ALA A 1 95 ? 15.550 9.544 -28.106 1.00 43.75 95 ALA A C 1
ATOM 677 O O . ALA A 1 95 ? 15.848 9.377 -29.291 1.00 43.75 95 ALA A O 1
ATOM 678 N N . HIS A 1 96 ? 14.959 8.579 -27.396 1.00 48.72 96 HIS A N 1
ATOM 679 C CA . HIS A 1 96 ? 14.353 7.418 -28.041 1.00 48.72 96 HIS A CA 1
ATOM 680 C C . HIS A 1 96 ? 13.006 7.843 -28.626 1.00 48.72 96 HIS A C 1
ATOM 682 O O . HIS A 1 96 ? 11.992 7.871 -27.933 1.00 48.72 96 HIS A O 1
ATOM 688 N N . ALA A 1 97 ? 13.029 8.231 -29.904 1.00 48.66 97 ALA A N 1
ATOM 689 C CA . ALA A 1 97 ? 11.885 8.557 -30.750 1.00 48.66 97 ALA A CA 1
ATOM 690 C C . ALA A 1 97 ? 10.573 7.916 -30.261 1.00 48.66 97 ALA A C 1
ATOM 692 O O . ALA A 1 97 ? 10.358 6.739 -30.523 1.00 48.66 97 ALA A O 1
ATOM 693 N N . ARG A 1 98 ? 9.737 8.694 -29.546 1.00 61.28 98 ARG A N 1
ATOM 694 C CA . ARG A 1 98 ? 8.405 8.339 -29.003 1.00 61.28 98 ARG A CA 1
ATOM 695 C C . ARG A 1 98 ? 8.202 6.825 -28.822 1.00 61.28 98 ARG A C 1
ATOM 697 O O . ARG A 1 98 ? 7.815 6.189 -29.808 1.00 61.28 98 ARG A O 1
ATOM 704 N N . PRO A 1 99 ? 8.375 6.267 -27.607 1.00 68.12 99 PRO A N 1
ATOM 705 C CA . PRO A 1 99 ? 8.191 4.842 -27.343 1.00 68.12 99 PRO A CA 1
ATOM 706 C C . PRO A 1 99 ? 6.932 4.324 -28.040 1.00 68.12 99 PRO A C 1
ATOM 708 O O . PRO A 1 99 ? 5.808 4.725 -27.721 1.00 68.12 99 PRO A O 1
ATOM 711 N N . LYS A 1 100 ? 7.125 3.523 -29.093 1.00 82.69 100 LYS A N 1
ATOM 712 C CA . LYS A 1 100 ? 6.011 2.977 -29.868 1.00 82.69 100 LYS A CA 1
ATOM 713 C C . LYS A 1 100 ? 5.469 1.773 -29.104 1.00 82.69 100 LYS A C 1
ATOM 715 O O . LYS A 1 100 ? 6.282 0.911 -28.754 1.00 82.69 100 LYS A O 1
ATOM 720 N N . PRO A 1 101 ? 4.142 1.687 -28.891 1.00 90.06 101 PRO A N 1
ATOM 721 C CA . PRO A 1 101 ? 3.525 0.506 -28.308 1.00 90.06 101 PRO A CA 1
ATOM 722 C C . PRO A 1 101 ? 4.006 -0.769 -29.005 1.00 90.06 101 PRO A C 1
ATOM 724 O O . PRO A 1 101 ? 4.171 -0.792 -30.228 1.00 90.06 101 PRO A O 1
ATOM 727 N N . GLY A 1 102 ? 4.233 -1.827 -28.237 1.00 91.00 102 GLY A N 1
ATOM 728 C CA . GLY A 1 102 ? 4.642 -3.120 -28.769 1.00 91.00 102 GLY A CA 1
ATOM 729 C C . GLY A 1 102 ? 4.669 -4.203 -27.702 1.00 91.00 102 GLY A C 1
ATOM 730 O O . GLY A 1 102 ? 4.463 -3.938 -26.522 1.00 91.00 102 GLY A O 1
ATOM 731 N N . PHE A 1 103 ? 4.904 -5.440 -28.129 1.00 92.69 103 PHE A N 1
ATOM 732 C CA . PHE A 1 103 ? 4.970 -6.570 -27.210 1.00 92.69 103 PHE A CA 1
ATOM 733 C C . PHE A 1 103 ? 6.299 -6.544 -26.439 1.00 92.69 103 PHE A C 1
ATOM 735 O O . PHE A 1 103 ? 7.348 -6.471 -27.090 1.00 92.69 103 PHE A O 1
ATOM 742 N N . PRO A 1 104 ? 6.296 -6.591 -25.093 1.00 95.38 104 PRO A N 1
ATOM 743 C CA . PRO A 1 104 ? 7.545 -6.612 -24.356 1.00 95.38 104 PRO A CA 1
ATOM 744 C C . PRO A 1 104 ? 8.319 -7.916 -24.546 1.00 95.38 104 PRO A C 1
ATOM 746 O O . PRO A 1 104 ? 7.747 -8.999 -24.654 1.00 95.38 104 PRO A O 1
ATOM 749 N N . GLY A 1 105 ? 9.643 -7.807 -24.578 1.00 94.19 105 GLY A N 1
ATOM 750 C CA . GLY A 1 105 ? 10.556 -8.932 -24.708 1.00 94.19 105 GLY A CA 1
ATOM 751 C C . GLY A 1 105 ? 10.718 -9.737 -23.418 1.00 94.19 105 GLY A C 1
ATOM 752 O O . GLY A 1 105 ? 10.174 -9.418 -22.356 1.00 94.19 105 GLY A O 1
ATOM 753 N N . SER A 1 106 ? 11.534 -10.789 -23.502 1.00 95.38 106 SER A N 1
ATOM 754 C CA . SER A 1 106 ? 11.781 -11.725 -22.399 1.00 95.38 106 SER A CA 1
ATOM 755 C C . SER A 1 106 ? 12.383 -11.068 -21.156 1.00 95.38 106 SER A C 1
ATOM 757 O O . SER A 1 106 ? 12.087 -11.501 -20.046 1.00 95.38 106 SER A O 1
ATOM 759 N N . ASP A 1 107 ? 13.197 -10.021 -21.316 1.00 94.62 107 ASP A N 1
ATOM 760 C CA . ASP A 1 107 ? 13.794 -9.301 -20.185 1.00 94.62 107 ASP A CA 1
ATOM 761 C C . ASP A 1 107 ? 12.751 -8.539 -19.366 1.00 94.62 107 ASP A C 1
ATOM 763 O O . ASP A 1 107 ? 12.808 -8.545 -18.133 1.00 94.62 107 ASP A O 1
ATOM 767 N N . VAL A 1 108 ? 11.778 -7.920 -20.044 1.00 95.12 108 VAL A N 1
ATOM 768 C CA . VAL A 1 108 ? 10.655 -7.233 -19.395 1.00 95.12 108 VAL A CA 1
ATOM 769 C C . VAL A 1 108 ? 9.723 -8.249 -18.748 1.00 95.12 108 VAL A C 1
ATOM 771 O O . VAL A 1 108 ? 9.313 -8.054 -17.608 1.00 95.12 108 VAL A O 1
ATOM 774 N N . HIS A 1 109 ? 9.465 -9.377 -19.411 1.00 94.81 109 HIS A N 1
ATOM 775 C CA . HIS A 1 109 ? 8.693 -10.470 -18.820 1.00 94.81 109 HIS A CA 1
ATOM 776 C C . HIS A 1 109 ? 9.354 -11.009 -17.543 1.00 94.81 109 HIS A C 1
ATOM 778 O O . HIS A 1 109 ? 8.713 -11.089 -16.500 1.00 94.81 109 HIS A O 1
ATOM 784 N N . ALA A 1 110 ? 10.652 -11.325 -17.590 1.00 93.75 110 ALA A N 1
ATOM 785 C CA . ALA A 1 110 ? 11.400 -11.813 -16.431 1.00 93.75 110 ALA A CA 1
ATOM 786 C C . ALA A 1 110 ? 11.466 -10.776 -15.299 1.00 93.75 110 ALA A C 1
ATOM 788 O O . ALA A 1 110 ? 11.483 -11.141 -14.125 1.00 93.75 110 ALA A O 1
ATOM 789 N N . PHE A 1 111 ? 11.502 -9.485 -15.642 1.00 95.00 111 PHE A N 1
ATOM 790 C CA . PHE A 1 111 ? 11.389 -8.406 -14.670 1.00 95.00 111 PHE A CA 1
ATOM 791 C C . PHE A 1 111 ? 10.018 -8.409 -13.985 1.00 95.00 111 PHE A C 1
ATOM 793 O O . PHE A 1 111 ? 9.974 -8.498 -12.762 1.00 95.00 111 PHE A O 1
ATOM 800 N N . VAL A 1 112 ? 8.925 -8.374 -14.754 1.00 94.19 112 VAL A N 1
ATOM 801 C CA . VAL A 1 112 ? 7.548 -8.322 -14.233 1.00 94.19 112 VAL A CA 1
ATOM 802 C C . VAL A 1 112 ? 7.194 -9.569 -13.419 1.00 94.19 112 VAL A C 1
ATOM 804 O O . VAL A 1 112 ? 6.602 -9.453 -12.348 1.00 94.19 112 VAL A O 1
ATOM 807 N N . ALA A 1 113 ? 7.624 -10.749 -13.867 1.00 91.12 113 ALA A N 1
ATOM 808 C CA . ALA A 1 113 ? 7.424 -12.007 -13.148 1.00 91.12 113 ALA A CA 1
ATOM 809 C C . ALA A 1 113 ? 8.182 -12.068 -11.808 1.00 91.12 113 ALA A C 1
ATOM 811 O O . ALA A 1 113 ? 7.825 -12.848 -10.930 1.00 91.12 113 ALA A O 1
ATOM 812 N N . GLY A 1 114 ? 9.237 -11.263 -11.645 1.00 89.19 114 GLY A N 1
ATOM 813 C CA . GLY A 1 114 ? 9.979 -11.135 -10.391 1.00 89.19 114 GLY A CA 1
ATOM 814 C C . GLY A 1 114 ? 9.398 -10.101 -9.423 1.00 89.19 114 GLY A C 1
ATOM 815 O O . GLY A 1 114 ? 9.944 -9.936 -8.331 1.00 89.19 114 GLY A O 1
ATOM 816 N N . LEU A 1 115 ? 8.343 -9.380 -9.815 1.00 90.56 115 LEU A N 1
ATOM 817 C CA . LEU A 1 115 ? 7.707 -8.373 -8.975 1.00 90.56 115 LEU A CA 1
ATOM 818 C C . LEU A 1 115 ? 6.715 -9.011 -7.988 1.00 90.56 115 LEU A C 1
ATOM 820 O O . LEU A 1 115 ? 6.021 -9.966 -8.342 1.00 90.56 115 LEU A O 1
ATOM 824 N N . PRO A 1 116 ? 6.591 -8.458 -6.768 1.00 84.44 116 PRO A N 1
ATOM 825 C CA . PRO A 1 116 ? 5.512 -8.789 -5.844 1.00 84.44 116 PRO A CA 1
ATOM 826 C C . PRO A 1 116 ? 4.128 -8.708 -6.500 1.00 84.44 116 PRO A C 1
ATOM 828 O O . PRO A 1 116 ? 3.853 -7.800 -7.286 1.00 84.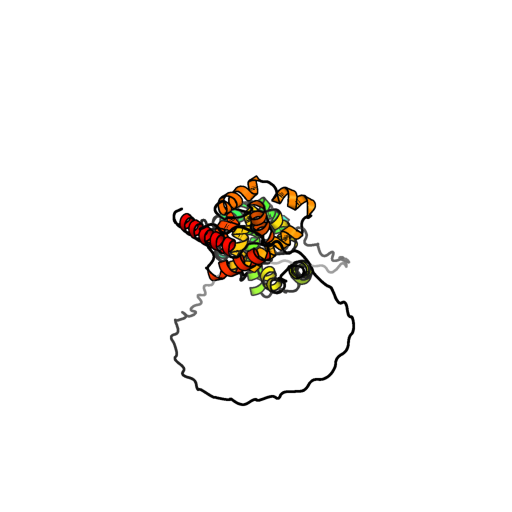44 116 PRO A O 1
ATOM 831 N N . LEU A 1 117 ? 3.254 -9.654 -6.158 1.00 80.75 117 LEU A N 1
ATOM 832 C CA . LEU A 1 117 ? 1.885 -9.695 -6.668 1.00 80.75 117 LEU A CA 1
ATOM 833 C C . LEU A 1 117 ? 1.034 -8.624 -5.988 1.00 80.75 117 LEU A C 1
ATOM 835 O O . LEU A 1 117 ? 0.987 -8.545 -4.759 1.00 80.75 117 LEU A O 1
ATOM 839 N N . LEU A 1 118 ? 0.353 -7.814 -6.797 1.00 73.25 118 LEU A N 1
ATOM 840 C CA . LEU A 1 118 ? -0.528 -6.747 -6.312 1.00 73.25 118 LEU A CA 1
ATOM 841 C C . LEU A 1 118 ? -2.000 -7.152 -6.259 1.00 73.25 118 LEU A C 1
ATOM 843 O O . LEU A 1 118 ? -2.747 -6.611 -5.444 1.00 73.25 118 LEU A O 1
ATOM 847 N N . SER A 1 119 ? -2.413 -8.094 -7.107 1.00 72.62 119 SER A N 1
ATOM 848 C CA . SER A 1 119 ? -3.787 -8.586 -7.169 1.00 72.62 119 SER A CA 1
ATOM 849 C C . SER A 1 119 ? -3.812 -10.115 -7.206 1.00 72.62 119 SER A C 1
ATOM 851 O O . SER A 1 119 ? -3.086 -10.701 -8.009 1.00 72.62 119 SER A O 1
ATOM 853 N N . PRO A 1 120 ? -4.663 -10.775 -6.399 1.00 69.81 120 PRO A N 1
ATOM 854 C CA . PRO A 1 120 ? -4.928 -12.208 -6.535 1.00 69.81 120 PRO A CA 1
ATOM 855 C C . PRO A 1 120 ? -5.498 -12.581 -7.910 1.00 69.81 120 PRO A C 1
ATOM 857 O O . PRO A 1 120 ? -5.286 -13.695 -8.379 1.00 69.81 120 PRO A O 1
ATOM 860 N N . GLU A 1 121 ? -6.207 -11.648 -8.551 1.00 74.81 121 GLU A N 1
ATOM 861 C CA . GLU A 1 121 ? -6.829 -11.834 -9.868 1.00 74.81 121 GLU A CA 1
ATOM 862 C C . GLU A 1 121 ? -5.810 -11.778 -11.017 1.00 74.81 121 GLU A C 1
ATOM 864 O O . GLU A 1 121 ? -6.097 -12.248 -12.115 1.00 74.81 121 GLU A O 1
ATOM 869 N N . ASP A 1 122 ? -4.609 -11.243 -10.764 1.00 77.19 122 ASP A N 1
ATOM 870 C CA . ASP A 1 122 ? -3.505 -11.192 -11.727 1.00 77.19 122 ASP A CA 1
ATOM 871 C C . ASP A 1 122 ? -2.228 -11.826 -11.137 1.00 77.19 122 ASP A C 1
ATOM 873 O O . ASP A 1 122 ? -1.257 -11.128 -10.820 1.00 77.19 122 ASP A O 1
ATOM 877 N N . PRO A 1 123 ? -2.201 -13.166 -10.979 1.00 75.06 123 PRO A N 1
ATOM 878 C CA . PRO A 1 123 ? -1.120 -13.880 -10.295 1.00 75.06 123 PRO A CA 1
ATOM 879 C C . PRO A 1 123 ? 0.219 -13.859 -11.046 1.00 75.06 123 PRO A C 1
ATOM 881 O O . PRO A 1 123 ? 1.210 -14.385 -10.543 1.00 75.06 123 PRO A O 1
ATOM 884 N N . TYR A 1 124 ? 0.265 -13.267 -12.240 1.00 80.44 124 TYR A N 1
ATOM 885 C CA . TYR A 1 124 ? 1.472 -13.151 -13.057 1.00 80.44 124 TYR A CA 1
ATOM 886 C C . TYR A 1 124 ? 1.781 -11.705 -13.462 1.00 80.44 124 TYR A C 1
ATOM 888 O O . TYR A 1 124 ? 2.688 -11.484 -14.265 1.00 80.44 124 TYR A O 1
ATOM 896 N N . ASN A 1 125 ? 1.059 -10.720 -12.911 1.00 88.56 125 ASN A N 1
ATOM 897 C CA . ASN A 1 125 ? 1.185 -9.309 -13.280 1.00 88.56 125 ASN A CA 1
ATOM 898 C C . ASN A 1 125 ? 1.051 -9.081 -14.811 1.00 88.56 125 ASN A C 1
ATOM 900 O O . ASN A 1 125 ? 1.738 -8.227 -15.384 1.00 88.56 125 ASN A O 1
ATOM 904 N N . PHE A 1 126 ? 0.200 -9.853 -15.498 1.00 90.19 126 PHE A N 1
ATOM 905 C CA . PHE A 1 126 ? -0.015 -9.762 -16.945 1.00 90.19 126 PHE A CA 1
ATOM 906 C C . PHE A 1 126 ? -0.571 -8.404 -17.371 1.00 90.19 126 PHE A C 1
ATOM 908 O O . PHE A 1 126 ? -0.185 -7.897 -18.426 1.00 90.19 126 PHE A O 1
ATOM 915 N N . ASP A 1 127 ? -1.434 -7.791 -16.559 1.00 91.44 127 ASP A N 1
ATOM 916 C CA . ASP A 1 127 ? -1.949 -6.448 -16.832 1.00 91.44 127 ASP A CA 1
ATOM 917 C C . ASP A 1 127 ? -0.806 -5.424 -16.839 1.00 91.44 127 ASP A C 1
ATOM 919 O O . ASP A 1 127 ? -0.670 -4.620 -17.765 1.00 91.44 127 ASP A O 1
ATOM 923 N N . LEU A 1 128 ? 0.086 -5.507 -15.848 1.00 93.38 128 LEU A N 1
ATOM 924 C CA . LEU A 1 128 ? 1.272 -4.658 -15.786 1.00 93.38 128 LEU A CA 1
ATOM 925 C C . LEU A 1 128 ? 2.198 -4.907 -16.983 1.00 93.38 128 LEU A C 1
ATOM 927 O O . LEU A 1 128 ? 2.660 -3.952 -17.607 1.00 93.38 128 LEU A O 1
ATOM 931 N N . PHE A 1 129 ? 2.438 -6.171 -17.336 1.00 94.38 129 PHE A N 1
ATOM 932 C CA . PHE A 1 129 ? 3.233 -6.538 -18.507 1.00 94.38 129 PHE A CA 1
ATOM 933 C C . PHE A 1 129 ? 2.675 -5.909 -19.794 1.00 94.38 129 PHE A C 1
ATOM 935 O O . PHE A 1 129 ? 3.414 -5.265 -20.542 1.00 94.38 129 PHE A O 1
ATOM 942 N N . ALA A 1 130 ? 1.363 -6.013 -20.020 1.00 93.69 130 ALA A N 1
ATOM 943 C CA . ALA A 1 130 ? 0.701 -5.411 -21.173 1.00 93.69 130 ALA A CA 1
ATOM 944 C C . ALA A 1 130 ? 0.813 -3.877 -21.168 1.00 93.69 130 ALA A C 1
ATOM 946 O O . ALA A 1 130 ? 1.151 -3.278 -22.191 1.00 93.69 130 ALA A O 1
ATOM 947 N N . LYS A 1 131 ? 0.598 -3.231 -20.015 1.00 95.00 131 LYS A N 1
ATOM 948 C CA . LYS A 1 131 ? 0.710 -1.771 -19.863 1.00 95.00 131 LYS A CA 1
ATOM 949 C C . LYS A 1 131 ? 2.117 -1.252 -20.146 1.00 95.00 131 LYS A C 1
ATOM 951 O O . LYS A 1 131 ? 2.256 -0.226 -20.809 1.00 95.00 131 LYS A O 1
ATOM 956 N N . LEU A 1 132 ? 3.158 -1.969 -19.717 1.00 94.69 132 LEU A N 1
ATOM 957 C CA . LEU A 1 132 ? 4.545 -1.630 -20.053 1.00 94.69 132 LEU A CA 1
ATOM 958 C C . LEU A 1 132 ? 4.785 -1.695 -21.569 1.00 94.69 132 LEU A C 1
ATOM 960 O O . LEU A 1 132 ? 5.363 -0.768 -22.138 1.00 94.69 132 LEU A O 1
ATOM 964 N N . GLY A 1 133 ? 4.254 -2.715 -22.245 1.00 94.62 133 GLY A N 1
ATOM 965 C CA . GLY A 1 133 ? 4.314 -2.821 -23.706 1.00 94.62 133 GLY A CA 1
ATOM 966 C C . GLY A 1 133 ? 3.582 -1.692 -24.427 1.00 94.62 133 GLY A C 1
ATOM 967 O O . GLY A 1 133 ? 4.103 -1.104 -25.376 1.00 94.62 133 GLY A O 1
ATOM 968 N N . MET A 1 134 ? 2.404 -1.309 -23.930 1.00 93.00 134 MET A N 1
ATOM 969 C CA . MET A 1 134 ? 1.645 -0.157 -24.431 1.00 93.00 134 MET A CA 1
ATOM 970 C C . MET A 1 134 ? 2.360 1.177 -24.186 1.00 93.00 134 MET A C 1
ATOM 972 O O . MET A 1 134 ? 2.232 2.105 -24.986 1.00 93.00 134 MET A O 1
ATOM 976 N N . ALA A 1 135 ? 3.150 1.266 -23.115 1.00 92.56 135 ALA A N 1
ATOM 977 C CA . ALA A 1 135 ? 4.052 2.381 -22.852 1.00 92.56 135 ALA A CA 1
ATOM 978 C C . ALA A 1 135 ? 5.332 2.337 -23.711 1.00 92.56 135 ALA A C 1
ATOM 980 O O . ALA A 1 135 ? 6.110 3.283 -23.683 1.00 92.56 135 ALA A O 1
ATOM 981 N N . GLY A 1 136 ? 5.546 1.280 -24.499 1.00 93.12 136 GLY A N 1
ATOM 982 C CA . GLY A 1 136 ? 6.716 1.113 -25.359 1.00 93.12 136 GLY A CA 1
ATOM 983 C C . GLY A 1 136 ? 7.965 0.601 -24.638 1.00 93.12 136 GLY A C 1
ATOM 984 O O . GLY A 1 136 ? 9.037 0.650 -25.230 1.00 93.12 136 GLY A O 1
ATOM 985 N N . ILE A 1 137 ? 7.828 0.092 -23.409 1.00 94.81 137 ILE A N 1
ATOM 986 C CA . ILE A 1 137 ? 8.897 -0.564 -22.648 1.00 94.81 137 ILE A CA 1
ATOM 987 C C . ILE A 1 137 ? 8.982 -2.019 -23.104 1.00 94.81 137 ILE A C 1
ATOM 989 O O . ILE A 1 137 ? 8.163 -2.852 -22.707 1.00 94.81 137 ILE A O 1
ATOM 993 N N . LYS A 1 138 ? 9.939 -2.324 -23.981 1.00 93.81 138 LYS A N 1
ATOM 994 C CA . LYS A 1 138 ? 10.028 -3.630 -24.646 1.00 93.81 138 LYS A CA 1
ATOM 995 C C . LYS A 1 138 ? 11.307 -4.375 -24.330 1.00 93.81 138 LYS A C 1
ATOM 997 O O . LYS A 1 138 ? 11.299 -5.602 -24.289 1.00 93.81 138 LYS A O 1
ATOM 1002 N N . GLU A 1 139 ? 12.388 -3.655 -24.106 1.00 94.06 139 GLU A N 1
ATOM 1003 C CA . GLU A 1 139 ? 13.710 -4.225 -23.921 1.00 94.06 139 GLU A CA 1
ATOM 1004 C C . GLU A 1 139 ? 14.268 -3.880 -22.543 1.00 94.06 139 GLU A C 1
ATOM 1006 O O . GLU A 1 139 ? 13.727 -3.074 -21.782 1.00 94.06 139 GLU A O 1
ATOM 1011 N N . LYS A 1 140 ? 15.373 -4.537 -22.197 1.00 91.69 140 LYS A N 1
ATOM 1012 C CA . LYS A 1 140 ? 16.090 -4.284 -20.951 1.00 91.69 140 LYS A CA 1
ATOM 1013 C C . LYS A 1 140 ? 16.530 -2.822 -20.833 1.00 91.69 140 LYS A C 1
ATOM 1015 O O . LYS A 1 140 ? 16.414 -2.257 -19.749 1.00 91.69 140 LYS A O 1
ATOM 1020 N N . ASP A 1 141 ? 16.989 -2.224 -21.926 1.00 90.69 141 ASP A N 1
ATOM 1021 C CA . ASP A 1 141 ? 17.468 -0.840 -21.940 1.00 90.69 141 ASP A CA 1
ATOM 1022 C C . ASP A 1 141 ? 16.319 0.146 -21.668 1.00 90.69 141 ASP A C 1
ATOM 1024 O O . ASP A 1 141 ? 16.504 1.118 -20.937 1.00 90.69 141 ASP A O 1
ATOM 1028 N N . ASP A 1 142 ? 15.097 -0.161 -22.126 1.00 91.88 142 ASP A N 1
ATOM 1029 C CA . ASP A 1 142 ? 13.904 0.638 -21.815 1.00 91.88 142 ASP A CA 1
ATOM 1030 C C . ASP A 1 142 ? 13.589 0.637 -20.311 1.00 91.88 142 ASP A C 1
ATOM 1032 O O . ASP A 1 142 ? 13.202 1.662 -19.753 1.00 91.88 142 ASP A O 1
ATOM 1036 N N . LEU A 1 143 ? 13.776 -0.501 -19.630 1.00 92.25 143 LEU A N 1
ATOM 1037 C CA . LEU A 1 143 ? 13.644 -0.574 -18.171 1.00 92.25 143 LEU A CA 1
ATOM 1038 C C . LEU A 1 143 ? 14.738 0.226 -17.461 1.00 92.25 143 LEU A C 1
ATOM 1040 O O . LEU A 1 143 ? 14.477 0.845 -16.431 1.00 92.25 143 LEU A O 1
ATOM 1044 N N . GLU A 1 144 ? 15.962 0.208 -17.988 1.00 89.56 144 GLU A N 1
ATOM 1045 C CA . GLU A 1 144 ? 17.081 0.962 -17.420 1.00 89.56 144 GLU A CA 1
ATOM 1046 C C . GLU A 1 144 ? 16.867 2.473 -17.574 1.00 89.56 144 GLU A C 1
ATOM 1048 O O . GLU A 1 144 ? 17.162 3.221 -16.641 1.00 89.56 144 GLU A O 1
ATOM 1053 N N . MET A 1 145 ? 16.224 2.928 -18.654 1.00 89.25 145 MET A N 1
ATOM 1054 C CA . MET A 1 145 ? 15.835 4.335 -18.810 1.00 89.25 145 MET A CA 1
ATOM 1055 C C . MET A 1 145 ? 14.902 4.839 -17.703 1.00 89.25 145 MET A C 1
ATOM 1057 O O . MET A 1 145 ? 14.996 6.001 -17.307 1.00 89.25 145 MET A O 1
ATOM 1061 N N . LEU A 1 146 ? 14.032 3.982 -17.156 1.00 90.62 146 LEU A N 1
ATOM 1062 C CA . LEU A 1 146 ? 13.136 4.361 -16.054 1.00 90.62 146 LEU A CA 1
ATOM 1063 C C . LEU A 1 146 ? 13.892 4.695 -14.759 1.00 90.62 146 LEU A C 1
ATOM 1065 O O . LEU A 1 146 ? 13.325 5.316 -13.864 1.00 90.62 146 LEU A O 1
ATOM 1069 N N . THR A 1 147 ? 15.159 4.283 -14.643 1.00 88.19 147 THR A N 1
ATOM 1070 C CA . THR A 1 147 ? 15.994 4.554 -13.462 1.00 88.19 147 THR A CA 1
ATOM 1071 C C . THR A 1 147 ? 16.712 5.898 -13.515 1.00 88.19 147 THR A C 1
ATOM 1073 O O . THR A 1 147 ? 17.262 6.320 -12.503 1.00 88.19 147 THR A O 1
ATOM 1076 N N . VAL A 1 148 ? 16.700 6.577 -14.669 1.00 86.31 148 VAL A N 1
ATOM 1077 C CA . VAL A 1 148 ? 17.365 7.877 -14.851 1.00 86.31 148 VAL A CA 1
ATOM 1078 C C . VAL A 1 148 ? 16.650 8.976 -14.066 1.00 86.31 148 VAL A C 1
ATOM 1080 O O . VAL A 1 148 ? 17.299 9.816 -13.451 1.00 86.31 148 VAL A O 1
ATOM 1083 N N . ASP A 1 149 ? 15.317 8.962 -14.084 1.00 86.00 149 ASP A N 1
ATOM 1084 C CA . ASP A 1 149 ? 14.466 9.931 -13.395 1.00 86.00 149 ASP A CA 1
ATOM 1085 C C . ASP A 1 149 ? 13.164 9.241 -12.971 1.00 86.00 149 ASP A C 1
ATOM 1087 O O . ASP A 1 149 ? 12.267 9.005 -13.786 1.00 86.00 149 ASP A O 1
ATOM 1091 N N . PHE A 1 150 ? 13.077 8.887 -11.686 1.00 87.25 150 PHE A N 1
ATOM 1092 C CA . PHE A 1 150 ? 11.926 8.170 -11.143 1.00 87.25 150 PHE A CA 1
ATOM 1093 C C . PHE A 1 150 ? 10.638 9.003 -11.175 1.00 87.25 150 PHE A C 1
ATOM 1095 O O . PHE A 1 150 ? 9.573 8.436 -11.407 1.00 87.25 150 PHE A O 1
ATOM 1102 N N . ASP A 1 151 ? 10.699 10.320 -10.979 1.00 85.38 151 ASP A N 1
ATOM 1103 C CA . ASP A 1 151 ? 9.496 11.159 -10.989 1.00 85.38 151 ASP A CA 1
ATOM 1104 C C . ASP A 1 151 ? 8.927 11.272 -12.406 1.00 85.38 151 ASP A C 1
ATOM 1106 O O . ASP A 1 151 ? 7.731 11.069 -12.627 1.00 85.38 151 ASP A O 1
ATOM 1110 N N . ARG A 1 152 ? 9.792 11.490 -13.400 1.00 88.00 152 ARG A N 1
ATOM 1111 C CA . ARG A 1 152 ? 9.369 11.529 -14.803 1.00 88.00 152 ARG A CA 1
ATOM 1112 C C . ARG A 1 152 ? 8.899 10.164 -15.304 1.00 88.00 152 ARG A C 1
ATOM 1114 O O . ARG A 1 152 ? 7.935 10.093 -16.067 1.00 88.00 152 ARG A O 1
ATOM 1121 N N . ALA A 1 153 ? 9.553 9.084 -14.878 1.00 90.81 153 ALA A N 1
ATOM 1122 C CA . ALA A 1 153 ? 9.136 7.719 -15.187 1.00 90.81 153 ALA A CA 1
ATOM 1123 C C . ALA A 1 153 ? 7.766 7.387 -14.577 1.00 90.81 153 ALA A C 1
ATOM 1125 O O . ALA A 1 153 ? 6.927 6.804 -15.269 1.00 90.81 153 ALA A O 1
ATOM 1126 N N . ARG A 1 154 ? 7.506 7.811 -13.330 1.00 90.75 154 ARG A N 1
ATOM 1127 C CA . ARG A 1 154 ? 6.181 7.717 -12.706 1.00 90.75 154 ARG A CA 1
ATOM 1128 C C . ARG A 1 154 ? 5.137 8.385 -13.586 1.00 90.75 154 ARG A C 1
ATOM 1130 O O . ARG A 1 154 ? 4.184 7.724 -13.982 1.00 90.75 154 ARG A O 1
ATOM 1137 N N . ASP A 1 155 ? 5.307 9.672 -13.875 1.00 90.44 155 ASP A N 1
ATOM 1138 C CA . ASP A 1 155 ? 4.300 10.472 -14.581 1.00 90.44 155 ASP A CA 1
ATOM 1139 C C . ASP A 1 155 ? 4.052 9.937 -15.999 1.00 90.44 155 ASP A C 1
ATOM 1141 O O . ASP A 1 155 ? 2.919 9.894 -16.483 1.00 90.44 155 ASP A O 1
ATOM 1145 N N . PHE A 1 156 ? 5.109 9.449 -16.653 1.00 91.75 156 PHE A N 1
ATOM 1146 C CA . PHE A 1 156 ? 5.007 8.777 -17.941 1.00 91.75 156 PHE A CA 1
ATOM 1147 C C . PHE A 1 156 ? 4.170 7.495 -17.864 1.00 91.75 156 PHE A C 1
ATOM 1149 O O . PHE A 1 156 ? 3.232 7.329 -18.644 1.00 91.75 156 PHE A O 1
ATOM 1156 N N . LEU A 1 157 ? 4.489 6.585 -16.940 1.00 93.62 157 LEU A N 1
ATOM 1157 C CA . LEU A 1 157 ? 3.813 5.292 -16.832 1.00 93.62 157 LEU A CA 1
ATOM 1158 C C . LEU A 1 157 ? 2.374 5.433 -16.325 1.00 93.62 157 LEU A C 1
ATOM 1160 O O . LEU A 1 157 ? 1.478 4.757 -16.841 1.00 93.62 157 LEU A O 1
ATOM 1164 N N . THR A 1 158 ? 2.121 6.340 -15.380 1.00 91.50 158 THR A N 1
ATOM 1165 C CA . THR A 1 158 ? 0.759 6.634 -14.912 1.00 91.50 158 THR A CA 1
ATOM 1166 C C . THR A 1 158 ? -0.091 7.245 -16.019 1.00 91.50 158 THR A C 1
ATOM 1168 O O . THR A 1 158 ? -1.224 6.808 -16.225 1.00 91.50 158 THR A O 1
ATOM 1171 N N . GLY A 1 159 ? 0.484 8.125 -16.847 1.00 89.81 159 GLY A N 1
ATOM 1172 C CA . GLY A 1 159 ? -0.141 8.614 -18.080 1.00 89.81 159 GLY A CA 1
ATOM 1173 C C . GLY A 1 159 ? -0.435 7.524 -19.124 1.00 89.81 159 GLY A C 1
ATOM 1174 O O . GLY A 1 159 ? -1.199 7.757 -20.062 1.00 89.81 159 GLY A O 1
ATOM 1175 N N . LYS A 1 160 ? 0.139 6.323 -18.975 1.00 91.12 160 LYS A N 1
ATOM 1176 C CA . LYS A 1 160 ? -0.113 5.134 -19.811 1.00 91.12 160 LYS A CA 1
ATOM 1177 C C . LYS A 1 160 ? -1.001 4.085 -19.136 1.00 91.12 160 LYS A C 1
ATOM 1179 O O . LYS A 1 160 ? -1.172 2.997 -19.680 1.00 91.12 160 LYS A O 1
ATOM 1184 N N . GLY A 1 161 ? -1.598 4.408 -17.989 1.00 90.12 161 GLY A N 1
ATOM 1185 C CA . GLY A 1 161 ? -2.544 3.537 -17.291 1.00 90.12 161 GLY A CA 1
ATOM 1186 C C . GLY A 1 161 ? -1.907 2.554 -16.306 1.00 90.12 161 GLY A C 1
ATOM 1187 O O . GLY A 1 161 ? -2.616 1.711 -15.752 1.00 90.12 161 GLY A O 1
ATOM 1188 N N . VAL A 1 162 ? -0.598 2.651 -16.049 1.00 92.44 162 VAL A N 1
ATOM 1189 C CA . VAL A 1 162 ? 0.025 1.973 -14.903 1.00 92.44 162 VAL A CA 1
ATOM 1190 C C . VAL A 1 162 ? -0.469 2.657 -13.632 1.00 92.44 162 VAL A C 1
ATOM 1192 O O . VAL A 1 162 ? -0.320 3.864 -13.469 1.00 92.44 162 VAL A O 1
ATOM 1195 N N . SER A 1 163 ? -1.083 1.910 -12.720 1.00 90.94 163 SER A N 1
ATOM 1196 C CA . SER A 1 163 ? -1.527 2.493 -11.452 1.00 90.94 163 SER A CA 1
ATOM 1197 C C . SER A 1 163 ? -0.331 2.959 -10.619 1.00 90.94 163 SER A C 1
ATOM 1199 O O . SER A 1 163 ? 0.770 2.414 -10.719 1.00 90.94 163 SER A O 1
ATOM 1201 N N . PHE A 1 164 ? -0.545 3.934 -9.739 1.00 89.81 164 PHE A N 1
ATOM 1202 C CA . PHE A 1 164 ? 0.515 4.417 -8.855 1.00 89.81 164 PHE A CA 1
ATOM 1203 C C . PHE A 1 164 ? 1.106 3.300 -7.971 1.00 89.81 164 PHE A C 1
ATOM 1205 O O . PHE A 1 164 ? 2.312 3.252 -7.738 1.00 89.81 164 PHE A O 1
ATOM 1212 N N . LEU A 1 165 ? 0.280 2.340 -7.540 1.00 89.38 165 LEU A N 1
ATOM 1213 C CA . LEU A 1 165 ? 0.753 1.176 -6.789 1.00 89.38 165 LEU A CA 1
ATOM 1214 C C . LEU A 1 165 ? 1.619 0.241 -7.649 1.00 89.38 165 LEU A C 1
ATOM 1216 O O . LEU A 1 165 ? 2.674 -0.202 -7.199 1.00 89.38 165 LEU A O 1
ATOM 1220 N N . GLN A 1 166 ? 1.216 -0.019 -8.898 1.00 91.94 166 GLN A N 1
ATOM 1221 C CA . GLN A 1 166 ? 2.048 -0.758 -9.856 1.00 91.94 166 GLN A CA 1
ATOM 1222 C C . GLN A 1 166 ? 3.389 -0.050 -10.081 1.00 91.94 166 GLN A C 1
ATOM 1224 O O . GLN A 1 166 ? 4.425 -0.711 -10.117 1.00 91.94 166 GLN A O 1
ATOM 1229 N N . TRP A 1 167 ? 3.393 1.283 -10.159 1.00 93.00 167 TRP A N 1
ATOM 1230 C CA . TRP A 1 167 ? 4.624 2.064 -10.237 1.00 93.00 167 TRP A CA 1
ATOM 1231 C C . TRP A 1 167 ? 5.541 1.850 -9.023 1.00 93.00 167 TRP A C 1
ATOM 1233 O O . TRP A 1 167 ? 6.723 1.575 -9.219 1.00 93.00 167 TRP A O 1
ATOM 1243 N N . ILE A 1 168 ? 5.020 1.910 -7.790 1.00 91.19 168 ILE A N 1
ATOM 1244 C CA . ILE A 1 168 ? 5.818 1.650 -6.574 1.00 91.19 168 ILE A CA 1
ATOM 1245 C C . ILE A 1 168 ? 6.512 0.285 -6.665 1.00 91.19 168 ILE A C 1
ATOM 1247 O O . ILE A 1 168 ? 7.700 0.162 -6.366 1.00 91.19 168 ILE A O 1
ATOM 1251 N N . VAL A 1 169 ? 5.790 -0.743 -7.112 1.00 91.56 169 VAL A N 1
ATOM 1252 C CA . VAL A 1 169 ? 6.341 -2.095 -7.245 1.00 91.56 169 VAL A CA 1
ATOM 1253 C C . VAL A 1 169 ? 7.391 -2.180 -8.356 1.00 91.56 169 VAL A C 1
ATOM 1255 O O . VAL A 1 169 ? 8.452 -2.769 -8.147 1.00 91.56 169 VAL A O 1
ATOM 1258 N N . VAL A 1 170 ? 7.149 -1.551 -9.511 1.00 93.44 170 VAL A N 1
ATOM 1259 C CA . VAL A 1 170 ? 8.143 -1.443 -10.593 1.00 93.44 170 VAL A CA 1
ATOM 1260 C C . VAL A 1 170 ? 9.409 -0.756 -10.083 1.00 93.44 170 VAL A C 1
ATOM 1262 O O . VAL A 1 170 ? 10.508 -1.280 -10.267 1.00 93.44 170 VAL A O 1
ATOM 1265 N N . ARG A 1 171 ? 9.275 0.374 -9.383 1.00 92.06 171 ARG A N 1
ATOM 1266 C CA . ARG A 1 171 ? 10.399 1.109 -8.796 1.00 92.06 171 ARG A CA 1
ATOM 1267 C C . ARG A 1 171 ? 11.194 0.248 -7.818 1.00 92.06 171 ARG A C 1
ATOM 1269 O O . ARG A 1 171 ? 12.418 0.192 -7.938 1.00 92.06 171 ARG A O 1
ATOM 1276 N N . HIS A 1 172 ? 10.522 -0.467 -6.914 1.00 90.94 172 HIS A N 1
ATOM 1277 C CA . HIS A 1 172 ? 11.174 -1.410 -6.003 1.00 90.94 172 HIS A CA 1
ATOM 1278 C C . HIS A 1 172 ? 11.988 -2.458 -6.779 1.00 90.94 172 HIS A C 1
ATOM 1280 O O . HIS A 1 172 ? 13.173 -2.660 -6.504 1.00 90.94 172 HIS A O 1
ATOM 1286 N N . GLY A 1 173 ? 11.399 -3.076 -7.808 1.00 91.38 173 GLY A N 1
ATOM 1287 C CA . GLY A 1 173 ? 12.090 -4.059 -8.643 1.00 91.38 173 GLY A CA 1
ATOM 1288 C C . GLY A 1 173 ? 13.313 -3.490 -9.370 1.00 91.38 173 GLY A C 1
ATOM 1289 O O . GLY A 1 173 ? 14.350 -4.155 -9.464 1.00 91.38 173 GLY A O 1
ATOM 1290 N N . LEU A 1 174 ? 13.221 -2.257 -9.876 1.00 91.50 174 LEU A N 1
ATOM 1291 C CA . LEU A 1 174 ? 14.334 -1.566 -10.531 1.00 91.50 174 LEU A CA 1
ATOM 1292 C C . LEU A 1 174 ? 15.475 -1.290 -9.54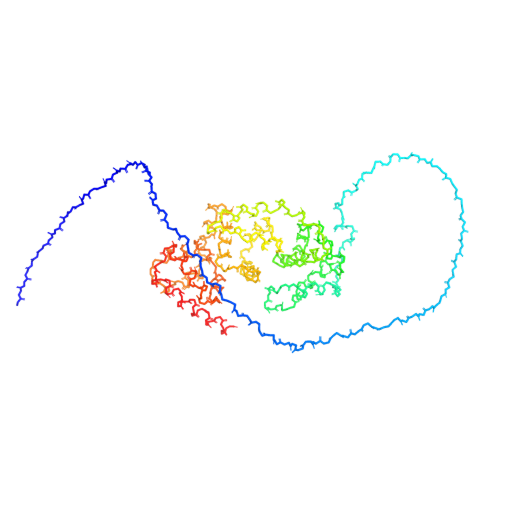1 1.00 91.50 174 LEU A C 1
ATOM 1294 O O . LEU A 1 174 ? 16.627 -1.619 -9.828 1.00 91.50 174 LEU A O 1
ATOM 1298 N N . LEU A 1 175 ? 15.157 -0.778 -8.348 1.00 88.69 175 LEU A N 1
ATOM 1299 C CA . LEU A 1 175 ? 16.127 -0.519 -7.279 1.00 88.69 175 LEU A CA 1
ATOM 1300 C C . LEU A 1 175 ? 16.801 -1.803 -6.776 1.00 88.69 175 LEU A C 1
ATOM 1302 O O . LEU A 1 175 ? 18.015 -1.844 -6.575 1.00 88.69 175 LEU A O 1
ATOM 1306 N N . ALA A 1 176 ? 16.044 -2.890 -6.627 1.00 87.06 176 ALA A N 1
ATOM 1307 C CA . ALA A 1 176 ? 16.601 -4.186 -6.255 1.00 87.06 176 ALA A CA 1
ATOM 1308 C C . ALA A 1 176 ? 17.624 -4.688 -7.294 1.00 87.06 176 ALA A C 1
ATOM 1310 O O . ALA A 1 176 ? 18.632 -5.305 -6.936 1.00 87.06 176 ALA A O 1
ATOM 1311 N N . ARG A 1 177 ? 17.411 -4.397 -8.586 1.00 85.06 177 ARG A N 1
ATOM 1312 C CA . ARG A 1 177 ? 18.346 -4.746 -9.670 1.00 85.06 177 ARG A CA 1
ATOM 1313 C C . ARG A 1 177 ? 19.587 -3.858 -9.688 1.00 85.06 177 ARG A C 1
ATOM 1315 O O . ARG A 1 177 ? 20.678 -4.396 -9.877 1.00 85.06 177 ARG A O 1
ATOM 1322 N N . THR A 1 178 ? 19.454 -2.547 -9.488 1.00 81.94 178 THR A N 1
ATOM 1323 C CA . THR A 1 178 ? 20.608 -1.625 -9.470 1.00 81.94 178 THR A CA 1
ATOM 1324 C C . THR A 1 178 ? 21.531 -1.904 -8.284 1.00 81.94 178 THR A C 1
ATOM 1326 O O . THR A 1 178 ? 22.748 -1.965 -8.460 1.00 81.94 178 THR A O 1
ATOM 1329 N N . ARG A 1 179 ? 20.973 -2.216 -7.107 1.00 79.25 179 ARG A N 1
ATOM 1330 C CA . ARG A 1 179 ? 21.748 -2.625 -5.921 1.00 79.25 179 ARG A CA 1
ATOM 1331 C C . ARG A 1 179 ? 22.562 -3.894 -6.155 1.00 79.25 179 ARG A C 1
ATOM 1333 O O . ARG A 1 179 ? 23.736 -3.943 -5.805 1.00 79.25 179 ARG A O 1
ATOM 1340 N N . ARG A 1 180 ? 21.981 -4.908 -6.811 1.00 77.69 180 ARG A N 1
ATOM 1341 C CA . ARG A 1 180 ? 22.705 -6.144 -7.180 1.00 77.69 180 ARG A CA 1
ATOM 1342 C C . ARG A 1 180 ? 23.861 -5.896 -8.152 1.00 77.69 180 ARG A C 1
ATOM 1344 O O . ARG A 1 180 ? 24.777 -6.710 -8.205 1.00 77.69 180 ARG A O 1
ATOM 1351 N N . ARG A 1 181 ? 23.825 -4.799 -8.916 1.00 73.38 181 ARG A N 1
ATOM 1352 C CA . ARG A 1 181 ? 24.907 -4.392 -9.827 1.00 73.38 181 ARG A CA 1
ATOM 1353 C C . ARG A 1 181 ? 25.966 -3.499 -9.171 1.00 73.38 181 ARG A C 1
ATOM 1355 O O . ARG A 1 181 ? 26.937 -3.167 -9.839 1.00 73.38 181 ARG A O 1
ATOM 1362 N N . GLY A 1 182 ? 25.812 -3.145 -7.893 1.00 64.62 182 GLY A N 1
ATOM 1363 C CA . GLY A 1 182 ? 26.797 -2.350 -7.155 1.00 64.62 182 GLY A CA 1
ATOM 1364 C C . GLY A 1 182 ? 26.802 -0.856 -7.498 1.00 64.62 182 GLY A C 1
ATOM 1365 O O . GLY A 1 182 ? 27.826 -0.209 -7.302 1.00 64.62 182 GLY A O 1
ATOM 1366 N N . SER A 1 183 ? 25.696 -0.302 -8.015 1.00 59.97 183 SER A N 1
ATOM 1367 C CA . SER A 1 183 ? 25.561 1.154 -8.185 1.00 59.97 183 SER A CA 1
ATOM 1368 C C . SER A 1 183 ? 25.514 1.880 -6.836 1.00 59.97 183 SER A C 1
ATOM 1370 O O . SER A 1 183 ? 24.934 1.379 -5.872 1.00 59.97 183 SER A O 1
ATOM 1372 N N . ASP A 1 184 ? 26.135 3.062 -6.810 1.00 51.72 184 ASP A N 1
ATOM 1373 C CA . ASP A 1 184 ? 26.431 3.871 -5.625 1.00 51.72 184 ASP A CA 1
ATOM 1374 C C . ASP A 1 184 ? 25.164 4.209 -4.799 1.00 51.72 184 ASP A C 1
ATOM 1376 O O . ASP A 1 184 ? 24.229 4.819 -5.329 1.00 51.72 184 ASP A O 1
ATOM 1380 N N . PRO A 1 185 ? 25.090 3.827 -3.508 1.00 52.56 185 PRO A N 1
ATOM 1381 C CA . PRO A 1 185 ? 23.924 4.064 -2.650 1.00 52.56 185 PRO A CA 1
ATOM 1382 C C . PRO A 1 185 ? 23.672 5.545 -2.311 1.00 52.56 185 PRO A C 1
ATOM 1384 O O . PRO A 1 185 ? 22.617 5.869 -1.761 1.00 52.56 185 PRO A O 1
ATOM 1387 N N . ASN A 1 186 ? 24.601 6.450 -2.636 1.00 48.75 186 ASN A N 1
ATOM 1388 C CA . ASN A 1 186 ? 24.572 7.842 -2.178 1.00 48.75 186 ASN A CA 1
ATOM 1389 C C . ASN A 1 186 ? 23.584 8.780 -2.898 1.00 48.75 186 ASN A C 1
ATOM 1391 O O . ASN A 1 186 ? 23.375 9.892 -2.422 1.00 48.75 186 ASN A O 1
ATOM 1395 N N . GLN A 1 187 ? 22.922 8.369 -3.986 1.00 52.78 187 GLN A N 1
ATOM 1396 C CA . GLN A 1 187 ? 21.934 9.231 -4.666 1.00 52.78 187 GLN A CA 1
ATOM 1397 C C . GLN A 1 187 ? 20.602 9.410 -3.905 1.00 52.78 187 GLN A C 1
ATOM 1399 O O . GLN A 1 187 ? 19.792 10.242 -4.296 1.00 52.78 187 GLN A O 1
ATOM 1404 N N . ASN A 1 188 ? 20.367 8.677 -2.808 1.00 54.88 188 ASN A N 1
ATOM 1405 C CA . ASN A 1 188 ? 19.084 8.684 -2.083 1.00 54.88 188 ASN A CA 1
ATOM 1406 C C . ASN A 1 188 ? 19.116 9.361 -0.697 1.00 54.88 188 ASN A C 1
ATOM 1408 O O . ASN A 1 188 ? 18.111 9.316 0.008 1.00 54.88 188 ASN A O 1
ATOM 1412 N N . VAL A 1 189 ? 20.235 9.966 -0.281 1.00 52.56 189 VAL A N 1
ATOM 1413 C CA . VAL A 1 189 ? 20.421 10.416 1.116 1.00 52.56 189 VAL A CA 1
ATOM 1414 C C . VAL A 1 189 ? 19.567 11.644 1.470 1.00 52.56 189 VAL A C 1
ATOM 1416 O O . VAL A 1 189 ? 19.010 11.699 2.562 1.00 52.56 189 VAL A O 1
ATOM 1419 N N . GLU A 1 190 ? 19.394 12.611 0.562 1.00 52.00 190 GLU A N 1
ATOM 1420 C CA . GLU A 1 190 ? 18.574 13.808 0.845 1.00 52.00 190 GLU A CA 1
ATOM 1421 C C . GLU A 1 190 ? 17.067 13.507 0.877 1.00 52.00 190 GLU A C 1
ATOM 1423 O O . GLU A 1 190 ? 16.349 14.026 1.729 1.00 52.00 190 GLU A O 1
ATOM 1428 N N . ILE A 1 191 ? 16.594 12.595 0.019 1.00 58.78 191 ILE A N 1
ATOM 1429 C CA . ILE A 1 191 ? 15.186 12.156 -0.039 1.00 58.78 191 ILE A CA 1
ATOM 1430 C C . ILE A 1 191 ? 14.778 11.407 1.247 1.00 58.78 191 ILE A C 1
ATOM 1432 O O . ILE A 1 191 ? 13.598 11.319 1.594 1.00 58.78 191 ILE A O 1
ATOM 1436 N N . GLU A 1 192 ? 15.756 10.882 1.983 1.00 72.31 192 GLU A N 1
ATOM 1437 C CA . GLU A 1 192 ? 15.547 10.137 3.217 1.00 72.31 192 GLU A CA 1
ATOM 1438 C C . GLU A 1 192 ? 15.210 11.032 4.418 1.00 72.31 192 GLU A C 1
ATOM 1440 O O . GLU A 1 192 ? 14.453 10.606 5.290 1.00 72.31 192 GLU A O 1
ATOM 1445 N N . ALA A 1 193 ? 15.731 12.263 4.473 1.00 84.38 193 ALA A N 1
ATOM 1446 C CA . ALA A 1 193 ? 15.602 13.122 5.651 1.00 84.38 193 ALA A CA 1
ATOM 1447 C C . ALA A 1 193 ? 14.140 13.506 5.935 1.00 84.38 193 ALA A C 1
ATOM 1449 O O . ALA A 1 193 ? 13.665 13.326 7.055 1.00 84.38 193 ALA A O 1
ATOM 1450 N N . GLU A 1 194 ? 13.397 13.941 4.911 1.00 86.75 194 GLU A N 1
ATOM 1451 C CA . GLU A 1 194 ? 11.982 14.316 5.060 1.00 86.75 194 GLU A CA 1
ATOM 1452 C C . GLU A 1 194 ? 11.106 13.121 5.455 1.00 86.75 194 GLU A C 1
ATOM 1454 O O . GLU A 1 194 ? 10.228 13.237 6.312 1.00 86.75 194 GLU A O 1
ATOM 1459 N N . MET A 1 195 ? 11.363 11.949 4.860 1.00 89.12 195 MET A N 1
ATOM 1460 C CA . MET A 1 195 ? 10.663 10.717 5.226 1.00 89.12 195 MET A CA 1
ATOM 1461 C C . MET A 1 195 ? 10.961 10.332 6.676 1.00 89.12 195 MET A C 1
ATOM 1463 O O . MET A 1 195 ? 10.053 9.979 7.427 1.00 89.12 195 MET A O 1
ATOM 1467 N N . LEU A 1 196 ? 12.226 10.404 7.088 1.00 90.50 196 LEU A N 1
ATOM 1468 C CA . LEU A 1 196 ? 12.636 10.070 8.444 1.00 9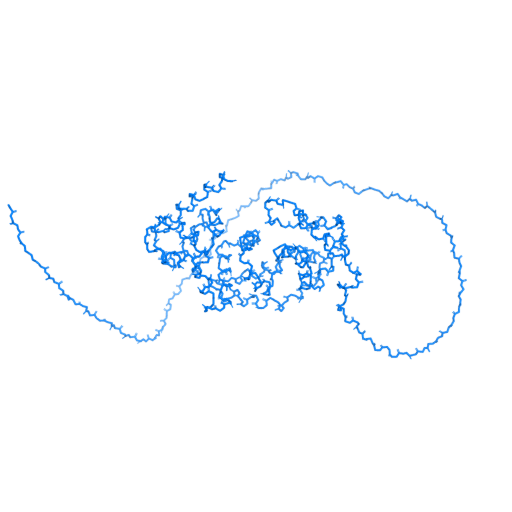0.50 196 LEU A CA 1
ATOM 1469 C C . LEU A 1 196 ? 12.001 11.017 9.468 1.00 90.50 196 LEU A C 1
ATOM 1471 O O . LEU A 1 196 ? 11.495 10.553 10.490 1.00 90.50 196 LEU A O 1
ATOM 1475 N N . ASP A 1 197 ? 11.968 12.317 9.185 1.00 90.19 197 ASP A N 1
ATOM 1476 C CA . ASP A 1 197 ? 11.318 13.306 10.045 1.00 90.19 197 ASP A CA 1
ATOM 1477 C C . ASP A 1 197 ? 9.804 13.086 10.124 1.00 90.19 197 ASP A C 1
ATOM 1479 O O . ASP A 1 197 ? 9.220 13.164 11.209 1.00 90.19 197 ASP A O 1
ATOM 1483 N N . PHE A 1 198 ? 9.164 12.716 9.011 1.00 89.81 198 PHE A N 1
ATOM 1484 C CA . PHE A 1 198 ? 7.766 12.298 9.019 1.00 89.81 198 PHE A CA 1
ATOM 1485 C C . PHE A 1 198 ? 7.533 11.103 9.959 1.00 89.81 198 PHE A C 1
ATOM 1487 O O . PHE A 1 198 ? 6.616 11.152 10.786 1.00 89.81 198 PHE A O 1
ATOM 1494 N N . LEU A 1 199 ? 8.365 10.060 9.870 1.00 91.62 199 LEU A N 1
ATOM 1495 C CA . LEU A 1 199 ? 8.257 8.845 10.686 1.00 91.62 199 LEU A CA 1
ATOM 1496 C C . LEU A 1 199 ? 8.525 9.104 12.179 1.00 91.62 199 LEU A C 1
ATOM 1498 O O . LEU A 1 199 ? 7.823 8.542 13.023 1.00 91.62 199 LEU A O 1
ATOM 1502 N N . LYS A 1 200 ? 9.480 9.988 12.503 1.00 91.62 200 LYS A N 1
ATOM 1503 C CA . LYS A 1 200 ? 9.802 10.446 13.872 1.00 91.62 200 LYS A CA 1
ATOM 1504 C C . LYS A 1 200 ? 8.620 11.093 14.574 1.00 91.62 200 LYS A C 1
ATOM 1506 O O . LYS A 1 200 ? 8.406 10.898 15.764 1.00 91.62 200 LYS A O 1
ATOM 1511 N N . GLN A 1 201 ? 7.851 11.881 13.829 1.00 88.06 201 GLN A N 1
ATOM 1512 C CA . GLN A 1 201 ? 6.714 12.629 14.363 1.00 88.06 201 GLN A CA 1
ATOM 1513 C C . GLN A 1 201 ? 5.474 11.755 14.613 1.00 88.06 201 GLN A C 1
ATOM 1515 O O . GLN A 1 201 ? 4.448 12.263 15.069 1.00 88.06 201 GLN A O 1
ATOM 1520 N N . ARG A 1 202 ? 5.520 10.457 14.287 1.00 87.31 202 ARG A N 1
ATOM 1521 C CA . ARG A 1 202 ? 4.394 9.547 14.518 1.00 87.31 202 ARG A CA 1
ATOM 1522 C C . ARG A 1 202 ? 4.362 9.084 15.975 1.00 87.31 202 ARG A C 1
ATOM 1524 O O . ARG A 1 202 ? 5.377 9.046 16.661 1.00 87.31 202 ARG A O 1
ATOM 1531 N N . SER A 1 203 ? 3.169 8.721 16.444 1.00 78.38 203 SER A N 1
ATOM 1532 C CA . SER A 1 203 ? 2.964 8.140 17.773 1.00 78.38 203 SER A CA 1
ATOM 1533 C C . SER A 1 203 ? 2.279 6.773 17.637 1.00 78.38 203 SER A C 1
ATOM 1535 O O . SER A 1 203 ? 1.120 6.739 17.203 1.00 78.38 203 SER A O 1
ATOM 1537 N N . PRO A 1 204 ? 2.963 5.656 17.963 1.00 81.81 204 PRO A N 1
ATOM 1538 C CA . PRO A 1 204 ? 4.394 5.568 18.304 1.00 81.81 204 PRO A CA 1
ATOM 1539 C C . PRO A 1 204 ? 5.308 5.943 17.118 1.00 81.81 204 PRO A C 1
ATOM 1541 O O . PRO A 1 204 ? 4.856 5.927 15.972 1.00 81.81 204 PRO A O 1
ATOM 1544 N N . SER A 1 205 ? 6.577 6.282 17.395 1.00 88.62 205 SER A N 1
ATOM 1545 C CA . SER A 1 205 ? 7.566 6.582 16.342 1.00 88.62 205 SER A CA 1
ATOM 1546 C C . SER A 1 205 ? 7.740 5.374 15.420 1.00 88.62 205 SER A C 1
ATOM 1548 O O . SER A 1 205 ? 7.775 4.231 15.882 1.00 88.62 205 SER A O 1
ATOM 1550 N N . LEU A 1 206 ? 7.837 5.642 14.116 1.00 92.50 206 LEU A N 1
ATOM 1551 C CA . LEU A 1 206 ? 7.975 4.633 13.061 1.00 92.50 206 LEU A CA 1
ATOM 1552 C C . LEU A 1 206 ? 9.353 4.681 12.383 1.00 92.50 206 LEU A C 1
ATOM 1554 O O . LEU A 1 206 ? 9.516 4.210 11.259 1.00 92.50 206 LEU A O 1
ATOM 1558 N N . GLU A 1 207 ? 10.352 5.276 13.037 1.00 93.12 207 GLU A N 1
ATOM 1559 C CA . GLU A 1 207 ? 11.713 5.450 12.504 1.00 93.12 207 GLU A CA 1
ATOM 1560 C C . GLU A 1 207 ? 12.350 4.157 11.994 1.00 93.12 207 GLU A C 1
ATOM 1562 O O . GLU A 1 207 ? 13.044 4.162 10.975 1.00 93.12 207 GLU A O 1
ATOM 1567 N N . HIS A 1 208 ? 12.082 3.037 12.667 1.00 91.50 208 HIS A N 1
ATOM 1568 C CA . HIS A 1 208 ? 12.615 1.725 12.298 1.00 91.50 208 HIS A CA 1
ATOM 1569 C C . HIS A 1 208 ? 12.124 1.232 10.932 1.00 91.50 208 HIS A C 1
ATOM 1571 O O . HIS A 1 208 ? 12.713 0.304 10.384 1.00 91.50 208 HIS A O 1
ATOM 1577 N N . LEU A 1 209 ? 11.085 1.853 10.366 1.00 91.88 209 LEU A N 1
ATOM 1578 C CA . LEU A 1 209 ? 10.559 1.541 9.036 1.00 91.88 209 LEU A CA 1
ATOM 1579 C C . LEU A 1 209 ? 11.267 2.311 7.916 1.00 91.88 209 LEU A C 1
ATOM 1581 O O . LEU A 1 209 ? 11.084 1.965 6.750 1.00 91.88 209 LEU A O 1
ATOM 1585 N N . SER A 1 210 ? 12.097 3.315 8.231 1.00 90.81 210 SER A N 1
ATOM 1586 C CA . SER A 1 210 ? 12.849 4.082 7.223 1.00 90.81 210 SER A CA 1
ATOM 1587 C C . SER A 1 210 ? 13.678 3.186 6.284 1.00 90.81 210 SER A C 1
ATOM 1589 O O . SER A 1 210 ? 13.570 3.350 5.065 1.00 90.81 210 SER A O 1
ATOM 1591 N N . PRO A 1 211 ? 14.447 2.189 6.777 1.00 87.69 211 PRO A N 1
ATOM 1592 C CA . PRO A 1 211 ? 15.163 1.263 5.900 1.00 87.69 211 PRO A CA 1
ATOM 1593 C C . PRO A 1 211 ? 14.229 0.487 4.964 1.00 87.69 211 PRO A C 1
ATOM 1595 O O . PRO A 1 211 ? 14.516 0.378 3.778 1.00 87.69 211 PRO A O 1
ATOM 1598 N N . ILE A 1 212 ? 13.078 0.024 5.464 1.00 88.94 212 ILE A N 1
ATOM 1599 C CA . ILE A 1 212 ? 12.106 -0.746 4.672 1.00 88.94 212 ILE A CA 1
ATOM 1600 C C . ILE A 1 212 ? 11.501 0.128 3.566 1.00 88.94 212 ILE A C 1
ATOM 1602 O O . ILE A 1 212 ? 11.451 -0.277 2.408 1.00 88.94 212 ILE A O 1
ATOM 1606 N N . LEU A 1 213 ? 11.080 1.354 3.890 1.00 89.88 213 LEU A N 1
ATOM 1607 C CA . LEU A 1 213 ? 10.517 2.280 2.901 1.00 89.88 213 LEU A CA 1
ATOM 1608 C C . LEU A 1 213 ? 11.540 2.682 1.833 1.00 89.88 213 LEU A C 1
ATOM 1610 O O . LEU A 1 213 ? 11.199 2.756 0.653 1.00 89.88 213 LEU A O 1
ATOM 1614 N N . ARG A 1 214 ? 12.804 2.867 2.224 1.00 86.44 214 ARG A N 1
ATOM 1615 C CA . ARG A 1 214 ? 13.918 3.114 1.297 1.00 86.44 214 ARG A CA 1
ATOM 1616 C C . ARG A 1 214 ? 14.191 1.921 0.388 1.00 86.44 214 ARG A C 1
ATOM 1618 O O . ARG A 1 214 ? 14.524 2.109 -0.780 1.00 86.44 214 ARG A O 1
ATOM 1625 N N . ASP A 1 215 ? 14.061 0.706 0.912 1.00 85.38 215 ASP A N 1
ATOM 1626 C CA . ASP A 1 215 ? 14.214 -0.535 0.151 1.00 85.38 215 ASP A CA 1
ATOM 1627 C C . ASP A 1 215 ? 13.133 -0.690 -0.906 1.00 85.38 215 ASP A C 1
ATOM 1629 O O . ASP A 1 215 ? 13.442 -0.973 -2.063 1.00 85.38 215 ASP A O 1
ATOM 1633 N N . ILE A 1 216 ? 11.899 -0.362 -0.542 1.00 86.88 216 ILE A N 1
ATOM 1634 C CA . ILE A 1 216 ? 10.770 -0.277 -1.469 1.00 86.88 216 ILE A CA 1
ATOM 1635 C C . ILE A 1 216 ? 10.950 0.881 -2.470 1.00 86.88 216 ILE A C 1
ATOM 1637 O O . ILE A 1 216 ? 10.404 0.846 -3.572 1.00 86.88 216 ILE A O 1
ATOM 1641 N N . GLY A 1 217 ? 11.728 1.905 -2.117 1.00 85.06 217 GLY A N 1
ATOM 1642 C CA . GLY A 1 217 ? 11.893 3.116 -2.918 1.00 85.06 217 GLY A CA 1
ATOM 1643 C C . GLY A 1 217 ? 10.744 4.107 -2.765 1.00 85.06 217 GLY A C 1
ATOM 1644 O O . GLY A 1 217 ? 10.517 4.911 -3.666 1.00 85.06 217 GLY A O 1
ATOM 1645 N N . LEU A 1 218 ? 10.004 4.044 -1.656 1.00 87.81 218 LEU A N 1
ATOM 1646 C CA . LEU A 1 218 ? 8.927 4.981 -1.365 1.00 87.81 218 LEU A CA 1
ATOM 1647 C C . LEU A 1 218 ? 9.513 6.301 -0.852 1.00 87.81 218 LEU A C 1
ATOM 1649 O O . LEU A 1 218 ? 10.207 6.331 0.163 1.00 87.81 218 LEU A O 1
ATOM 1653 N N . THR A 1 219 ? 9.222 7.399 -1.543 1.00 86.25 219 THR A N 1
ATOM 1654 C CA . THR A 1 219 ? 9.699 8.741 -1.176 1.00 86.25 219 THR A CA 1
ATOM 1655 C C . THR A 1 219 ? 8.638 9.536 -0.430 1.00 86.25 219 THR A C 1
ATOM 1657 O O . THR A 1 219 ? 7.455 9.196 -0.453 1.00 86.25 219 THR A O 1
ATOM 1660 N N . TYR A 1 220 ? 9.035 10.630 0.225 1.00 85.50 220 TYR A N 1
ATOM 1661 C CA . TYR A 1 220 ? 8.068 11.501 0.899 1.00 85.50 220 TYR A CA 1
ATOM 1662 C C . TYR A 1 220 ? 7.062 12.131 -0.083 1.00 85.50 220 TYR A C 1
ATOM 1664 O O . TYR A 1 220 ? 5.886 12.292 0.243 1.00 85.50 220 TYR A O 1
ATOM 1672 N N . SER A 1 221 ? 7.492 12.406 -1.321 1.00 84.06 221 SER A N 1
ATOM 1673 C CA . SER A 1 221 ? 6.606 12.830 -2.414 1.00 84.06 221 SER A CA 1
ATOM 1674 C C . SER A 1 221 ? 5.569 11.754 -2.757 1.00 84.06 221 SER A C 1
ATOM 1676 O O . SER A 1 221 ? 4.374 12.045 -2.834 1.00 84.06 221 SER A O 1
ATOM 1678 N N . ASP A 1 222 ? 5.996 10.490 -2.863 1.00 85.69 222 ASP A N 1
ATOM 1679 C CA . ASP A 1 222 ? 5.080 9.371 -3.113 1.00 85.69 222 ASP A CA 1
ATOM 1680 C C . ASP A 1 222 ? 4.046 9.238 -1.995 1.00 85.69 222 ASP A C 1
ATOM 1682 O O . ASP A 1 222 ? 2.864 9.024 -2.243 1.00 85.69 222 ASP A O 1
ATOM 1686 N N . VAL A 1 223 ? 4.484 9.420 -0.754 1.00 84.12 223 VAL A N 1
ATOM 1687 C CA . VAL A 1 223 ? 3.641 9.369 0.437 1.00 84.12 223 VAL A CA 1
ATOM 1688 C C . VAL A 1 223 ? 2.584 10.480 0.460 1.00 84.12 223 VAL A C 1
ATOM 1690 O O . VAL A 1 223 ? 1.421 10.211 0.768 1.00 84.12 223 VAL A O 1
ATOM 1693 N N . LYS A 1 224 ? 2.945 11.703 0.055 1.00 82.81 224 LYS A N 1
ATOM 1694 C CA . LYS A 1 224 ? 1.979 12.789 -0.178 1.00 82.81 224 LYS A CA 1
ATOM 1695 C C . LYS A 1 224 ? 0.981 12.429 -1.278 1.00 82.81 224 LYS A C 1
ATOM 1697 O O . LYS A 1 224 ? -0.209 12.695 -1.146 1.00 82.81 224 LYS A O 1
ATOM 1702 N N . HIS A 1 225 ? 1.438 11.787 -2.351 1.00 82.56 225 HIS A N 1
ATOM 1703 C CA . HIS A 1 225 ? 0.552 11.373 -3.434 1.00 82.56 225 HIS A CA 1
ATOM 1704 C C . HIS A 1 225 ? -0.415 10.257 -3.005 1.00 82.56 225 HIS A C 1
ATOM 1706 O O . HIS A 1 225 ? -1.604 10.329 -3.310 1.00 82.56 225 HIS A O 1
ATOM 1712 N N . LEU A 1 226 ? 0.051 9.272 -2.230 1.00 81.56 226 LEU A N 1
ATOM 1713 C CA . LEU A 1 226 ? -0.770 8.177 -1.696 1.00 81.56 226 LEU A CA 1
ATOM 1714 C C . LEU A 1 226 ? -1.957 8.663 -0.872 1.00 81.56 226 LEU A C 1
ATOM 1716 O O . LEU A 1 226 ? -3.028 8.062 -0.928 1.00 81.56 226 LEU A O 1
ATOM 1720 N N . TYR A 1 227 ? -1.792 9.767 -0.144 1.00 76.75 227 TYR A N 1
ATOM 1721 C CA . TYR A 1 227 ? -2.891 10.380 0.591 1.00 76.75 227 TYR A CA 1
ATOM 1722 C C . TYR A 1 227 ? -4.085 10.715 -0.323 1.00 76.75 227 TYR A C 1
ATOM 1724 O O . TYR A 1 227 ? -5.231 10.446 0.035 1.00 76.75 227 TYR A O 1
ATOM 1732 N N . SER A 1 228 ? -3.827 11.205 -1.540 1.00 75.38 228 SER A N 1
ATOM 1733 C CA . SER A 1 228 ? -4.883 11.525 -2.512 1.00 75.38 228 SER A CA 1
ATOM 1734 C C . SER A 1 228 ? -5.578 10.291 -3.112 1.00 75.38 228 SER A C 1
ATOM 1736 O O . SER A 1 228 ? -6.643 10.409 -3.713 1.00 75.38 228 SER A O 1
ATOM 1738 N N . LEU A 1 229 ? -5.018 9.091 -2.922 1.00 77.06 229 LEU A N 1
ATOM 1739 C CA . LEU A 1 229 ? -5.465 7.848 -3.552 1.00 77.06 229 LEU A CA 1
ATOM 1740 C C . LEU A 1 229 ? -6.141 6.905 -2.545 1.00 77.06 229 LEU A C 1
ATOM 1742 O O . LEU A 1 229 ? -5.676 5.789 -2.302 1.00 77.06 229 LEU A O 1
ATOM 1746 N N . ARG A 1 230 ? -7.276 7.328 -1.976 1.00 70.00 230 ARG A N 1
ATOM 1747 C CA . ARG A 1 230 ? -7.975 6.620 -0.880 1.00 70.00 230 ARG A CA 1
ATOM 1748 C C . ARG A 1 230 ? -8.263 5.133 -1.153 1.00 70.00 230 ARG A C 1
ATOM 1750 O O . ARG A 1 230 ? -8.075 4.307 -0.266 1.00 70.00 230 ARG A O 1
ATOM 1757 N N . GLY A 1 231 ? -8.628 4.767 -2.383 1.00 72.75 231 GLY A N 1
ATOM 1758 C CA . GLY A 1 231 ? -8.905 3.371 -2.759 1.00 72.75 231 GLY A CA 1
ATOM 1759 C C . GLY A 1 231 ? -7.673 2.456 -2.827 1.00 72.75 231 GLY A C 1
ATOM 1760 O O . GLY A 1 231 ? -7.815 1.243 -2.945 1.00 72.75 231 GLY A O 1
ATOM 1761 N N . THR A 1 232 ? -6.456 3.004 -2.751 1.00 79.44 232 THR A N 1
ATOM 1762 C CA . THR A 1 232 ? -5.214 2.219 -2.882 1.00 79.44 232 THR A CA 1
ATOM 1763 C C . THR A 1 232 ? -4.674 1.702 -1.551 1.00 79.44 232 THR A C 1
ATOM 1765 O O . THR A 1 232 ? -3.839 0.795 -1.546 1.00 79.44 232 THR A O 1
ATOM 1768 N N . TRP A 1 233 ? -5.177 2.217 -0.423 1.00 81.62 233 TRP A N 1
ATOM 1769 C CA . TRP A 1 233 ? -4.704 1.864 0.918 1.00 81.62 233 TRP A CA 1
ATOM 1770 C C . TRP A 1 233 ? -4.754 0.369 1.242 1.00 81.62 233 TRP A C 1
ATOM 1772 O O . TRP A 1 233 ? -3.769 -0.115 1.794 1.00 81.62 233 TRP A O 1
ATOM 1782 N N . PRO A 1 234 ? -5.809 -0.395 0.898 1.00 80.38 234 PRO A N 1
ATOM 1783 C CA . PRO A 1 234 ? -5.851 -1.822 1.219 1.00 80.38 234 PRO A CA 1
ATOM 1784 C C . PRO A 1 234 ? -4.765 -2.617 0.485 1.00 80.38 234 PRO A C 1
ATOM 1786 O O . PRO A 1 234 ? -4.071 -3.440 1.082 1.00 80.38 234 PRO A O 1
ATOM 1789 N N . ALA A 1 235 ? -4.581 -2.347 -0.809 1.00 82.69 235 ALA A N 1
ATOM 1790 C CA . ALA A 1 235 ? -3.576 -3.022 -1.624 1.00 82.69 235 ALA A CA 1
ATOM 1791 C C . ALA A 1 235 ? -2.151 -2.602 -1.221 1.00 82.69 235 ALA A C 1
ATOM 1793 O O . ALA A 1 235 ? -1.273 -3.454 -1.079 1.00 82.69 235 ALA A O 1
ATOM 1794 N N . LEU A 1 236 ? -1.939 -1.312 -0.937 1.00 86.56 236 LEU A N 1
ATOM 1795 C CA . LEU A 1 236 ? -0.681 -0.823 -0.378 1.00 86.56 236 LEU A CA 1
ATOM 1796 C C . LEU A 1 236 ? -0.398 -1.430 1.001 1.00 86.56 236 LEU A C 1
ATOM 1798 O O . LEU A 1 236 ? 0.732 -1.817 1.264 1.00 86.56 236 LEU A O 1
ATOM 1802 N N . GLY A 1 237 ? -1.401 -1.545 1.872 1.00 86.56 237 GLY A N 1
ATOM 1803 C CA . GLY A 1 237 ? -1.259 -2.139 3.199 1.00 86.56 237 GLY A CA 1
ATOM 1804 C C . GLY A 1 237 ? -0.819 -3.594 3.126 1.00 86.56 237 GLY A C 1
ATOM 1805 O O . GLY A 1 237 ? 0.183 -3.957 3.737 1.00 86.56 237 GLY A O 1
ATOM 1806 N N . LYS A 1 238 ? -1.487 -4.405 2.294 1.00 83.94 238 LYS A N 1
ATOM 1807 C CA . LYS A 1 238 ? -1.063 -5.788 2.006 1.00 83.94 238 LYS A CA 1
ATOM 1808 C C . LYS A 1 238 ? 0.382 -5.841 1.513 1.00 83.94 238 LYS A C 1
ATOM 1810 O O . LYS A 1 238 ? 1.169 -6.658 1.991 1.00 83.94 238 LYS A O 1
ATOM 1815 N N . TYR A 1 239 ? 0.741 -4.942 0.597 1.00 87.19 239 TYR A N 1
ATOM 1816 C CA . TYR A 1 239 ? 2.094 -4.861 0.071 1.00 87.19 239 TYR A CA 1
ATOM 1817 C C . TYR A 1 239 ? 3.119 -4.500 1.156 1.00 87.19 239 TYR A C 1
ATOM 1819 O O . TYR A 1 239 ? 4.064 -5.254 1.356 1.00 87.19 239 TYR A O 1
ATOM 1827 N N . LEU A 1 240 ? 2.919 -3.425 1.919 1.00 89.69 240 LEU A N 1
ATOM 1828 C CA . LEU A 1 240 ? 3.824 -3.009 2.996 1.00 89.69 240 LEU A CA 1
ATOM 1829 C C . LEU A 1 240 ? 3.985 -4.09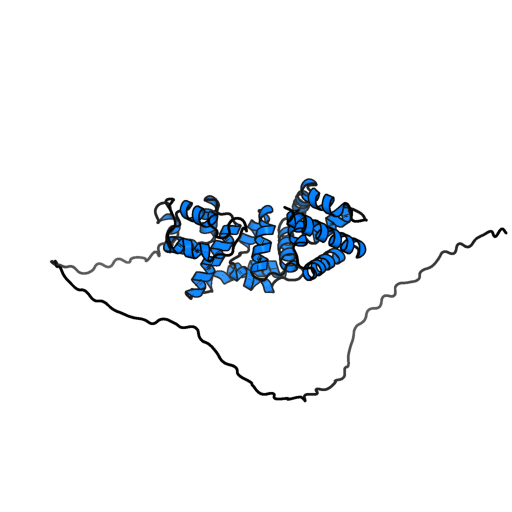9 4.064 1.00 89.69 240 LEU A C 1
ATOM 1831 O O . LEU A 1 240 ? 5.102 -4.369 4.505 1.00 89.69 240 LEU A O 1
ATOM 1835 N N . ILE A 1 241 ? 2.894 -4.777 4.435 1.00 88.06 241 ILE A N 1
ATOM 1836 C CA . ILE A 1 241 ? 2.924 -5.895 5.388 1.00 88.06 241 ILE A CA 1
ATOM 1837 C C . ILE A 1 241 ? 3.771 -7.052 4.843 1.00 88.06 241 ILE A C 1
ATOM 1839 O O . ILE A 1 241 ? 4.594 -7.604 5.572 1.00 88.06 241 ILE A O 1
ATOM 1843 N N . SER A 1 242 ? 3.664 -7.367 3.545 1.00 85.62 242 SER A N 1
ATOM 1844 C CA . SER A 1 242 ? 4.523 -8.377 2.901 1.00 85.62 242 SER A CA 1
ATOM 1845 C C . SER A 1 242 ? 6.016 -8.017 2.919 1.00 85.62 242 SER A C 1
ATOM 1847 O O . SER A 1 242 ? 6.858 -8.906 2.835 1.00 85.62 242 SER A O 1
ATOM 1849 N N . GLN 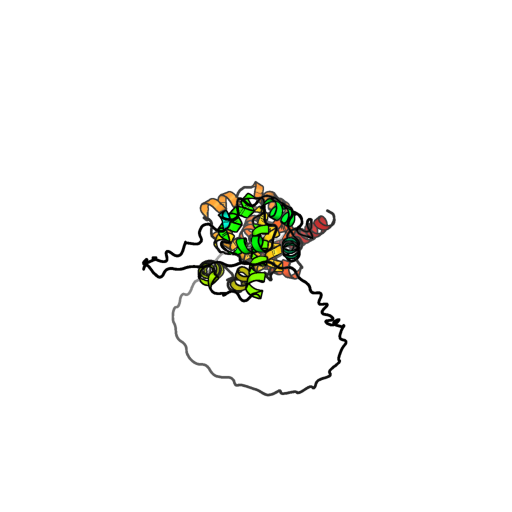A 1 243 ? 6.345 -6.727 3.050 1.00 87.88 243 GLN A N 1
ATOM 1850 C CA . GLN A 1 243 ? 7.719 -6.220 3.140 1.00 87.88 243 GLN A CA 1
ATOM 1851 C C . GLN A 1 243 ? 8.220 -6.086 4.588 1.00 87.88 243 GLN A C 1
ATOM 1853 O O . GLN A 1 243 ? 9.325 -5.598 4.813 1.00 87.88 243 GLN A O 1
ATOM 1858 N N . GLY A 1 244 ? 7.435 -6.525 5.577 1.00 87.38 244 GLY A N 1
ATOM 1859 C CA . GLY A 1 244 ? 7.839 -6.562 6.983 1.00 87.38 244 GLY A CA 1
ATOM 1860 C C . GLY A 1 244 ? 7.161 -5.533 7.885 1.00 87.38 244 GLY A C 1
ATOM 1861 O O . GLY A 1 244 ? 7.481 -5.499 9.073 1.00 87.38 244 GLY A O 1
ATOM 1862 N N . PHE A 1 245 ? 6.215 -4.733 7.379 1.00 90.38 245 PHE A N 1
ATOM 1863 C CA . PHE A 1 245 ? 5.383 -3.903 8.254 1.00 90.38 245 PHE A CA 1
ATOM 1864 C C . PHE A 1 245 ? 4.499 -4.786 9.134 1.00 90.38 245 PHE A C 1
ATOM 1866 O O . PHE A 1 245 ? 3.844 -5.721 8.666 1.00 90.38 245 PHE A O 1
ATOM 1873 N N . LYS A 1 246 ? 4.389 -4.435 10.412 1.00 88.69 246 LYS A N 1
ATOM 1874 C CA . LYS A 1 246 ? 3.289 -4.919 11.245 1.00 88.69 246 LYS A CA 1
ATOM 1875 C C . LYS A 1 246 ? 2.008 -4.188 10.872 1.00 88.69 246 LYS A C 1
ATOM 1877 O O . LYS A 1 246 ? 2.020 -3.044 10.420 1.00 88.69 246 LYS A O 1
ATOM 1882 N N . PHE A 1 247 ? 0.876 -4.822 11.150 1.00 84.69 247 PHE A N 1
ATOM 1883 C CA . PHE A 1 247 ? -0.422 -4.208 10.902 1.00 84.69 247 PHE A CA 1
ATOM 1884 C C . PHE A 1 247 ? -0.597 -2.879 11.658 1.00 84.69 247 PHE A C 1
ATOM 1886 O O . PHE A 1 247 ? -0.951 -1.866 11.060 1.00 84.69 247 PHE A O 1
ATOM 1893 N N . ALA A 1 248 ? -0.261 -2.854 12.952 1.00 82.19 248 ALA A N 1
ATOM 1894 C CA . ALA A 1 248 ? -0.331 -1.640 13.766 1.00 82.19 248 ALA A CA 1
ATOM 1895 C C . ALA A 1 248 ? 0.563 -0.503 13.228 1.00 82.19 248 ALA A C 1
ATOM 1897 O O . ALA A 1 248 ? 0.196 0.667 13.298 1.00 82.19 248 ALA A O 1
ATOM 1898 N N . GLU A 1 249 ? 1.716 -0.844 12.648 1.00 89.56 249 GLU A N 1
ATOM 1899 C CA . GLU A 1 249 ? 2.634 0.114 12.023 1.00 89.56 249 GLU A CA 1
ATOM 1900 C C . GLU A 1 249 ? 2.052 0.685 10.729 1.00 89.56 249 GLU A C 1
ATOM 1902 O O . GLU A 1 249 ? 2.115 1.893 10.517 1.00 89.56 249 GLU A O 1
ATOM 1907 N N . PHE A 1 250 ? 1.429 -0.154 9.894 1.00 89.00 250 PHE A N 1
ATOM 1908 C CA . PHE A 1 250 ? 0.704 0.296 8.705 1.00 89.00 250 PHE A CA 1
ATOM 1909 C C . PHE A 1 250 ? -0.425 1.270 9.064 1.00 89.00 250 PHE A C 1
ATOM 1911 O O . PHE A 1 250 ? -0.548 2.332 8.453 1.00 89.00 250 PHE A O 1
ATOM 1918 N N . VAL A 1 251 ? -1.219 0.942 10.082 1.00 84.06 251 VAL A N 1
ATOM 1919 C CA . VAL A 1 251 ? -2.313 1.798 10.554 1.00 84.06 251 VAL A CA 1
ATOM 1920 C C . VAL A 1 251 ? -1.776 3.130 11.086 1.00 84.06 251 VAL A C 1
ATOM 1922 O O . VAL A 1 251 ? -2.257 4.192 10.689 1.00 84.06 251 VAL A O 1
ATOM 1925 N N . ALA A 1 252 ? -0.727 3.099 11.914 1.00 83.88 252 ALA A N 1
ATOM 1926 C CA . ALA A 1 252 ? -0.076 4.306 12.420 1.00 83.88 252 ALA A CA 1
ATOM 1927 C C . ALA A 1 252 ? 0.531 5.160 11.291 1.00 83.88 252 ALA A C 1
ATOM 1929 O O . ALA A 1 252 ? 0.434 6.389 11.330 1.00 83.88 252 ALA A O 1
ATOM 1930 N N . PHE A 1 253 ? 1.109 4.520 10.272 1.00 88.69 253 PHE A N 1
ATOM 1931 C CA . PHE A 1 253 ? 1.647 5.173 9.083 1.00 88.69 253 PHE A CA 1
ATOM 1932 C C . PHE A 1 253 ? 0.536 5.873 8.293 1.00 88.69 253 PHE A C 1
ATOM 1934 O O . PHE A 1 253 ? 0.611 7.083 8.091 1.00 88.69 253 PHE A O 1
ATOM 1941 N N . LYS A 1 254 ? -0.538 5.151 7.945 1.00 85.94 254 LYS A N 1
ATOM 1942 C CA . LYS A 1 254 ? -1.725 5.686 7.256 1.00 85.94 254 LYS A CA 1
ATOM 1943 C C . LYS A 1 254 ? -2.335 6.862 8.025 1.00 85.94 254 LYS A C 1
ATOM 1945 O O . LYS A 1 254 ? -2.563 7.923 7.450 1.00 85.94 254 LYS A O 1
ATOM 1950 N N . ARG A 1 255 ? -2.532 6.716 9.341 1.00 79.12 255 ARG A N 1
ATOM 1951 C CA . ARG A 1 255 ? -3.025 7.791 10.219 1.00 79.12 255 ARG A CA 1
ATOM 1952 C C . ARG A 1 255 ? -2.104 9.003 10.210 1.00 79.12 255 ARG A C 1
ATOM 1954 O O . ARG A 1 255 ? -2.566 10.139 10.205 1.00 79.12 255 ARG A O 1
ATOM 1961 N N . GLY A 1 256 ? -0.796 8.770 10.195 1.00 80.38 256 GLY A N 1
ATOM 1962 C CA . GLY A 1 256 ? 0.190 9.834 10.133 1.00 80.38 256 GLY A CA 1
ATOM 1963 C C . GLY A 1 256 ? 0.008 10.756 8.929 1.00 80.38 256 GLY A C 1
ATOM 1964 O O . GLY A 1 256 ? 0.229 11.959 9.047 1.00 80.38 256 GLY A O 1
ATOM 1965 N N . LEU A 1 257 ? -0.453 10.202 7.811 1.00 79.69 257 LEU A N 1
ATOM 1966 C CA . LEU A 1 257 ? -0.700 10.935 6.572 1.00 79.69 257 LEU A CA 1
ATOM 1967 C C . LEU A 1 257 ? -1.974 11.755 6.606 1.00 79.69 257 LEU A C 1
ATOM 1969 O O . LEU A 1 257 ? -1.980 12.858 6.071 1.00 79.69 257 LEU A O 1
ATOM 1973 N N . LEU A 1 258 ? -3.000 11.275 7.311 1.00 70.25 258 LEU A N 1
ATOM 1974 C CA . LEU A 1 258 ? -4.182 12.083 7.613 1.00 70.25 258 LEU A CA 1
ATOM 1975 C C . LEU A 1 258 ? -3.818 13.342 8.414 1.00 70.25 258 LEU A C 1
ATOM 1977 O O . LEU A 1 258 ? -4.472 14.361 8.288 1.00 70.25 258 LEU A O 1
ATOM 1981 N N . GLY A 1 259 ? -2.748 13.299 9.213 1.00 66.38 259 GLY A N 1
ATOM 1982 C CA . GLY A 1 259 ? -2.258 14.471 9.941 1.00 66.38 259 GLY A CA 1
ATOM 1983 C C . GLY A 1 259 ? -1.420 15.454 9.112 1.00 66.38 259 GLY A C 1
ATOM 1984 O O . GLY A 1 259 ? -1.074 16.511 9.634 1.00 66.38 259 GLY A O 1
ATOM 1985 N N . LEU A 1 260 ? -1.038 15.114 7.871 1.00 69.56 260 LEU A N 1
ATOM 1986 C CA . LEU A 1 260 ? -0.248 15.996 6.995 1.00 69.56 260 LEU A CA 1
ATOM 1987 C C . LEU A 1 260 ? -1.113 16.990 6.214 1.00 69.56 260 LEU A C 1
ATOM 1989 O O . LEU A 1 260 ? -0.618 18.048 5.824 1.00 69.56 260 LEU A O 1
ATOM 1993 N N . TYR A 1 261 ? -2.381 16.656 5.983 1.00 60.38 261 TYR A N 1
ATOM 1994 C CA . TYR A 1 261 ? -3.343 17.509 5.302 1.00 60.38 261 TYR A CA 1
ATOM 1995 C C . TYR A 1 261 ? -4.283 18.129 6.346 1.00 60.38 261 TYR A C 1
ATOM 1997 O O . TYR A 1 261 ? -4.535 17.575 7.410 1.00 60.38 261 TYR A O 1
ATOM 2005 N N . SER A 1 262 ? -4.629 19.396 6.128 1.00 50.09 262 SER A N 1
ATOM 2006 C CA . SER A 1 262 ? -5.086 20.323 7.169 1.00 50.09 262 SER A CA 1
ATOM 2007 C C . SER A 1 262 ? -6.240 19.774 8.033 1.00 50.09 262 SER A C 1
ATOM 2009 O O . SER A 1 262 ? -7.256 19.341 7.481 1.00 50.09 262 SER A O 1
ATOM 2011 N N . PRO A 1 263 ? -6.184 19.904 9.376 1.00 52.00 263 PRO A N 1
ATOM 2012 C CA . PRO A 1 263 ? -7.221 19.390 10.276 1.00 52.00 263 PRO A CA 1
ATOM 2013 C C . PRO A 1 263 ? -8.618 19.983 10.020 1.00 52.00 263 PRO A C 1
ATOM 2015 O O . PRO A 1 263 ? -9.612 19.397 10.432 1.00 52.00 263 PRO A O 1
ATOM 2018 N N . ALA A 1 264 ? -8.719 21.131 9.341 1.00 49.12 264 ALA A N 1
ATOM 2019 C CA . ALA A 1 264 ? -9.991 21.812 9.095 1.00 49.12 264 ALA A CA 1
ATOM 2020 C C . ALA A 1 264 ? -10.784 21.267 7.893 1.00 49.12 264 ALA A C 1
ATOM 2022 O O . ALA A 1 264 ? -12.005 21.393 7.875 1.00 49.12 264 ALA A O 1
ATOM 2023 N N . GLN A 1 265 ? -10.116 20.685 6.894 1.00 48.19 265 GLN A N 1
ATOM 2024 C CA . GLN A 1 265 ? -10.757 20.213 5.658 1.00 48.19 265 GLN A CA 1
ATOM 2025 C C . GLN A 1 265 ? -10.932 18.690 5.678 1.00 48.19 265 GLN A C 1
ATOM 2027 O O . GLN A 1 265 ? -11.952 18.170 5.230 1.00 48.19 265 GLN A O 1
ATOM 2032 N N . ASP A 1 266 ? -10.007 17.999 6.341 1.00 49.69 266 ASP A N 1
ATOM 2033 C CA . ASP A 1 266 ? -10.014 16.548 6.494 1.00 49.69 266 ASP A CA 1
ATOM 2034 C C . ASP A 1 266 ? -11.089 16.070 7.462 1.00 49.69 266 ASP A C 1
ATOM 2036 O O . ASP A 1 266 ? -11.693 15.035 7.216 1.00 49.69 266 ASP A O 1
ATOM 2040 N N . LEU A 1 267 ? -11.410 16.844 8.507 1.00 50.66 267 LEU A N 1
ATOM 2041 C CA . LEU A 1 267 ? -12.582 16.576 9.342 1.00 50.66 267 LEU A CA 1
ATOM 2042 C C . LEU A 1 267 ? -13.875 16.655 8.531 1.00 50.66 267 LEU A C 1
ATOM 2044 O O . LEU A 1 267 ? -14.781 15.894 8.805 1.00 50.66 267 LEU A O 1
ATOM 2048 N N . VAL A 1 268 ? -13.981 17.526 7.526 1.00 50.53 268 VAL A N 1
ATOM 2049 C CA . VAL A 1 268 ? -15.212 17.656 6.728 1.00 50.53 268 VAL A CA 1
ATOM 2050 C C . VAL A 1 268 ? -15.371 16.470 5.774 1.00 50.53 268 VAL A C 1
ATOM 2052 O O . VAL A 1 268 ? -16.458 15.911 5.674 1.00 50.53 268 VAL A O 1
ATOM 2055 N N . ASP A 1 269 ? -14.281 16.033 5.144 1.00 51.72 269 ASP A N 1
ATOM 2056 C CA . ASP A 1 269 ? -14.274 14.925 4.177 1.00 51.72 269 ASP A CA 1
ATOM 2057 C C . ASP A 1 269 ? -14.283 13.541 4.863 1.00 51.72 269 ASP A C 1
ATOM 2059 O O . ASP A 1 269 ? -14.826 12.571 4.341 1.00 51.72 269 ASP A O 1
ATOM 2063 N N . LEU A 1 270 ? -13.727 13.449 6.078 1.00 53.97 270 LEU A N 1
ATOM 2064 C CA . LEU A 1 270 ? -13.929 12.340 7.016 1.00 53.97 270 LEU A CA 1
ATOM 2065 C C . LEU A 1 270 ? -15.247 12.464 7.786 1.00 53.97 270 LEU A C 1
ATOM 2067 O O . LEU A 1 270 ? -15.539 11.584 8.575 1.00 53.97 270 LEU A O 1
ATOM 2071 N N . MET A 1 271 ? -16.047 13.512 7.624 1.00 52.31 271 MET A N 1
ATOM 2072 C CA . MET A 1 271 ? -17.393 13.582 8.206 1.00 52.31 271 MET A CA 1
ATOM 2073 C C . MET A 1 271 ? -18.487 13.451 7.157 1.00 52.31 271 MET A C 1
ATOM 2075 O O . MET A 1 271 ? -19.664 13.542 7.514 1.00 52.31 271 MET A O 1
ATOM 2079 N N . ASP A 1 272 ? -18.133 13.173 5.897 1.00 59.22 272 ASP A N 1
ATOM 2080 C CA . ASP A 1 272 ? -19.113 12.756 4.907 1.00 59.22 272 ASP A CA 1
ATOM 2081 C C . ASP A 1 272 ? -19.815 11.483 5.425 1.00 59.22 272 ASP A C 1
ATOM 2083 O O . ASP A 1 272 ? -19.176 10.433 5.589 1.00 59.22 272 ASP A O 1
ATOM 2087 N N . PRO A 1 273 ? -21.129 11.556 5.714 1.00 59.47 273 PRO A N 1
ATOM 2088 C CA . PRO A 1 273 ? -21.874 10.451 6.296 1.00 59.47 273 PRO A CA 1
ATOM 2089 C C . PRO A 1 273 ? -21.786 9.176 5.462 1.00 59.47 273 PRO A C 1
ATOM 2091 O O . PRO A 1 273 ? -21.830 8.095 6.045 1.00 59.47 273 PRO A O 1
ATOM 2094 N N . SER A 1 274 ? -21.635 9.313 4.137 1.00 63.69 274 SER A N 1
ATOM 2095 C CA . SER A 1 274 ? -21.600 8.207 3.178 1.00 63.69 274 SER A CA 1
ATOM 2096 C C . SER A 1 274 ? -20.381 7.296 3.350 1.00 63.69 274 SER A C 1
ATOM 2098 O O . SER A 1 274 ? -20.475 6.089 3.130 1.00 63.69 274 SER A O 1
ATOM 2100 N N . HIS A 1 275 ? -19.255 7.842 3.814 1.00 62.72 275 HIS A N 1
ATOM 2101 C CA . HIS A 1 275 ? -18.002 7.100 3.949 1.00 62.72 275 HIS A CA 1
ATOM 2102 C C . HIS A 1 275 ? -18.002 6.182 5.178 1.00 62.72 275 HIS A C 1
ATOM 2104 O O . HIS A 1 275 ? -17.384 5.119 5.161 1.00 62.72 275 HIS A O 1
ATOM 2110 N N . HIS A 1 276 ? -18.775 6.538 6.208 1.00 73.69 276 HIS A N 1
ATOM 2111 C CA . HIS A 1 276 ? -18.900 5.756 7.444 1.00 73.69 276 HIS A CA 1
ATOM 2112 C C . HIS A 1 276 ? -20.083 4.809 7.446 1.00 73.69 276 HIS A C 1
ATOM 2114 O O . HIS A 1 276 ? -20.311 4.154 8.456 1.00 73.69 276 HIS A O 1
ATOM 2120 N N . GLU A 1 277 ? -20.855 4.707 6.365 1.00 82.06 277 GLU A N 1
ATOM 2121 C CA . GLU A 1 277 ? -22.025 3.821 6.340 1.00 82.06 277 GLU A CA 1
ATOM 2122 C C . GLU A 1 277 ? -21.641 2.359 6.586 1.00 82.06 277 GLU A C 1
ATOM 2124 O O . GLU A 1 277 ? -22.324 1.651 7.329 1.00 82.06 277 GLU A O 1
ATOM 2129 N N . ALA A 1 278 ? -20.492 1.920 6.063 1.00 82.06 278 ALA A N 1
ATOM 2130 C CA . ALA A 1 278 ? -19.968 0.587 6.344 1.00 82.06 278 ALA A CA 1
ATOM 2131 C C . ALA A 1 278 ? -19.640 0.399 7.833 1.00 82.06 278 ALA A C 1
ATOM 2133 O O . ALA A 1 278 ? -19.967 -0.636 8.411 1.00 82.06 278 ALA A O 1
ATOM 2134 N N . LEU A 1 279 ? -19.040 1.412 8.463 1.00 86.88 279 LEU A N 1
ATOM 2135 C CA . LEU A 1 279 ? -18.670 1.386 9.874 1.00 86.88 279 LEU A CA 1
ATOM 2136 C C . LEU A 1 279 ? -19.898 1.493 10.792 1.00 86.88 279 LEU A C 1
ATOM 2138 O O . LEU A 1 279 ? -19.998 0.751 11.763 1.00 86.88 279 LEU A O 1
ATOM 2142 N N . LYS A 1 280 ? -20.876 2.339 10.450 1.00 87.94 280 LYS A N 1
ATOM 2143 C CA . LYS A 1 280 ? -22.185 2.428 11.116 1.00 87.94 280 LYS A CA 1
ATOM 2144 C C . LYS A 1 280 ? -22.907 1.091 11.079 1.00 87.94 280 LYS A C 1
ATOM 2146 O O . LYS A 1 280 ? -23.365 0.624 12.115 1.00 87.94 280 LYS A O 1
ATOM 2151 N N . THR A 1 281 ? -22.973 0.472 9.900 1.00 88.88 281 THR A N 1
ATOM 2152 C CA . THR A 1 281 ? -23.609 -0.837 9.714 1.00 88.88 281 THR A CA 1
ATOM 2153 C C . THR A 1 281 ? -22.883 -1.906 10.525 1.00 88.88 281 THR A C 1
ATOM 2155 O O . THR A 1 281 ? -23.517 -2.684 11.227 1.00 88.88 281 THR A O 1
ATOM 2158 N N . PHE A 1 282 ? -21.549 -1.912 10.487 1.00 89.50 282 PHE A N 1
ATOM 2159 C CA . PHE A 1 282 ? -20.727 -2.853 11.246 1.00 89.50 282 PHE A CA 1
ATOM 2160 C C . PHE A 1 282 ? -20.895 -2.704 12.767 1.00 89.50 282 PHE A C 1
ATOM 2162 O O . PHE A 1 282 ? -20.942 -3.699 13.488 1.00 89.50 282 PHE A O 1
ATOM 2169 N N . LEU A 1 283 ? -21.015 -1.469 13.260 1.00 90.06 283 LEU A N 1
ATOM 2170 C CA . LEU A 1 283 ? -21.130 -1.155 14.686 1.00 90.06 283 LEU A CA 1
ATOM 2171 C C . LEU A 1 283 ? -22.576 -1.098 15.200 1.00 90.06 283 LEU A C 1
ATOM 2173 O O . LEU A 1 283 ? -22.769 -0.834 16.388 1.00 90.06 283 LEU A O 1
ATOM 2177 N N . ALA A 1 284 ? -23.577 -1.345 14.350 1.00 88.12 284 ALA A N 1
ATOM 2178 C CA . ALA A 1 284 ? -24.994 -1.208 14.695 1.00 88.12 284 ALA A CA 1
ATOM 2179 C C . ALA A 1 284 ? -25.402 -2.089 15.890 1.00 88.12 284 ALA A C 1
ATOM 2181 O O . ALA A 1 284 ? -26.166 -1.654 16.751 1.00 88.12 284 ALA A O 1
ATOM 2182 N N . ASP A 1 285 ? -24.829 -3.291 15.977 1.00 83.25 285 ASP A N 1
ATOM 2183 C CA . ASP A 1 285 ? -25.132 -4.268 17.030 1.00 83.25 285 ASP A CA 1
ATOM 2184 C C . ASP A 1 285 ? -24.272 -4.095 18.292 1.00 83.25 285 ASP A C 1
ATOM 2186 O O . ASP A 1 285 ? -24.518 -4.725 19.327 1.00 83.25 285 ASP A O 1
ATOM 2190 N N . VAL A 1 286 ? -23.245 -3.243 18.239 1.00 87.12 286 VAL A N 1
ATOM 2191 C CA . VAL A 1 286 ? -22.403 -2.952 19.400 1.00 87.12 286 VAL A CA 1
ATOM 2192 C C . VAL A 1 286 ? -23.179 -1.994 20.302 1.00 87.12 286 VAL A C 1
ATOM 2194 O O . VAL A 1 286 ? -23.592 -0.922 19.869 1.00 87.12 286 VAL A O 1
ATOM 2197 N N . LYS A 1 287 ? -23.377 -2.331 21.580 1.00 86.50 287 LYS A N 1
ATOM 2198 C CA . LYS A 1 287 ? -24.059 -1.443 22.547 1.00 86.50 287 LYS A CA 1
ATOM 2199 C C . LYS A 1 287 ? -23.246 -0.172 22.807 1.00 86.50 287 LYS A C 1
ATOM 2201 O O . LYS A 1 287 ? -22.029 -0.238 22.776 1.00 86.50 287 LYS A O 1
ATOM 2206 N N . GLY A 1 288 ? -23.906 0.960 23.073 1.00 84.38 288 GLY A N 1
ATOM 2207 C CA . GLY A 1 288 ? -23.264 2.251 23.391 1.00 84.38 288 GLY A CA 1
ATOM 2208 C C . GLY A 1 288 ? -23.548 3.339 22.352 1.00 84.38 288 GLY A C 1
ATOM 2209 O O . GLY A 1 288 ? -24.236 3.077 21.365 1.00 84.38 288 GLY A O 1
ATOM 2210 N N . ASP A 1 289 ? -23.001 4.538 22.547 1.00 88.12 289 ASP A N 1
ATOM 2211 C CA . ASP A 1 289 ? -23.163 5.654 21.608 1.00 88.12 289 ASP A CA 1
ATOM 2212 C C . ASP A 1 289 ? -22.485 5.354 20.260 1.00 88.12 289 ASP A C 1
ATOM 2214 O O . ASP A 1 289 ? -21.285 5.087 20.198 1.00 88.12 289 ASP A O 1
ATOM 2218 N N . ALA A 1 290 ? -23.257 5.373 19.171 1.00 86.38 290 ALA A N 1
ATOM 2219 C CA . ALA A 1 290 ? -22.750 5.057 17.837 1.00 86.38 290 ALA A CA 1
ATOM 2220 C C . ALA A 1 290 ? -21.701 6.076 17.374 1.00 86.38 290 ALA A C 1
ATOM 2222 O O . ALA A 1 290 ? -20.700 5.691 16.771 1.00 86.38 290 ALA A O 1
ATOM 2223 N N . LYS A 1 291 ? -21.905 7.359 17.698 1.00 86.12 291 LYS A N 1
ATOM 2224 C CA . LYS A 1 291 ? -20.994 8.431 17.300 1.00 86.12 291 LYS A CA 1
ATOM 2225 C C . LYS A 1 291 ? -19.626 8.257 17.954 1.00 86.12 291 LYS A C 1
ATOM 2227 O O . LYS A 1 291 ? -18.629 8.213 17.245 1.00 86.12 291 LYS A O 1
ATOM 2232 N N . SER A 1 292 ? -19.585 8.059 19.271 1.00 87.44 292 SER A N 1
ATOM 2233 C CA . SER A 1 292 ? -18.334 7.834 19.998 1.00 87.44 292 SER A CA 1
ATOM 2234 C C . SER A 1 292 ? -17.539 6.643 19.456 1.00 87.44 292 SER A C 1
ATOM 2236 O O . SER A 1 292 ? -16.321 6.730 19.357 1.00 87.44 292 SER A O 1
ATOM 2238 N N . LYS A 1 293 ? -18.195 5.537 19.079 1.00 89.88 293 LYS A N 1
ATOM 2239 C CA . LYS A 1 293 ? -17.483 4.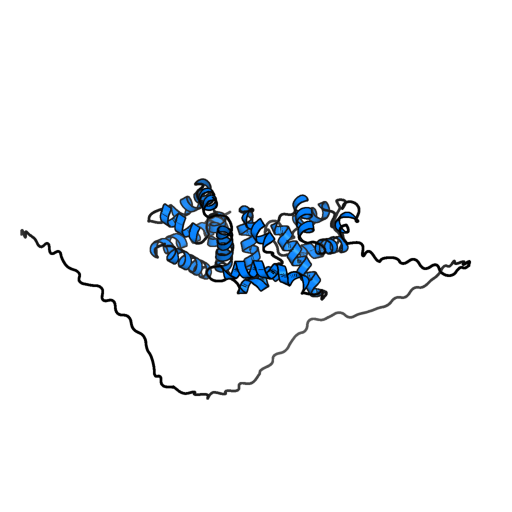362 18.541 1.00 89.88 293 LYS A CA 1
ATOM 2240 C C . LYS A 1 293 ? -16.908 4.619 17.157 1.00 89.88 293 LYS A C 1
ATOM 2242 O O . LYS A 1 293 ? -15.772 4.235 16.896 1.00 89.88 293 LYS A O 1
ATOM 2247 N N . ILE A 1 294 ? -17.685 5.261 16.286 1.00 88.56 294 ILE A N 1
ATOM 2248 C CA . ILE A 1 294 ? -17.216 5.673 14.960 1.00 88.56 294 ILE A CA 1
ATOM 2249 C C . ILE A 1 294 ? -16.000 6.587 15.121 1.00 88.56 294 ILE A C 1
ATOM 2251 O O . ILE A 1 294 ? -14.957 6.315 14.532 1.00 88.56 294 ILE A O 1
ATOM 2255 N N . ASP A 1 295 ? -16.094 7.581 16.008 1.00 85.06 295 ASP A N 1
ATOM 2256 C CA . ASP A 1 295 ? -14.996 8.499 16.308 1.00 85.06 295 ASP A CA 1
ATOM 2257 C C . ASP A 1 295 ? -13.742 7.743 16.786 1.00 85.06 295 ASP A C 1
ATOM 2259 O O . ASP A 1 295 ? -12.638 8.041 16.330 1.00 85.06 295 ASP A O 1
ATOM 2263 N N . SER A 1 296 ? -13.875 6.734 17.652 1.00 88.56 296 SER A N 1
ATOM 2264 C CA . SER A 1 296 ? -12.734 5.923 18.098 1.00 88.56 296 SER A CA 1
ATOM 2265 C C . SER A 1 296 ? -12.095 5.116 16.960 1.00 88.56 296 SER A C 1
ATOM 2267 O O . SER A 1 296 ? -10.872 5.106 16.838 1.00 88.56 296 SER A O 1
ATOM 2269 N N . PHE A 1 297 ? -12.883 4.480 16.086 1.00 88.81 297 PHE A N 1
ATOM 2270 C CA . PHE A 1 297 ? -12.353 3.765 14.913 1.00 88.81 297 PHE A CA 1
ATOM 2271 C C . PHE A 1 297 ? -11.612 4.706 13.959 1.00 88.81 297 PHE A C 1
ATOM 2273 O O . PHE A 1 297 ? -10.501 4.400 13.516 1.00 88.81 297 PHE A O 1
ATOM 2280 N N . MET A 1 298 ? -12.175 5.890 13.718 1.00 83.25 298 MET A N 1
ATOM 2281 C CA . MET A 1 298 ? -11.549 6.918 12.892 1.00 83.25 298 MET A CA 1
ATOM 2282 C C . MET A 1 298 ? -10.229 7.413 13.491 1.00 83.25 298 MET A C 1
ATOM 2284 O O . MET A 1 298 ? -9.253 7.584 12.762 1.00 83.25 298 MET A O 1
ATOM 2288 N N . ARG A 1 299 ? -10.156 7.591 14.818 1.00 81.31 299 ARG A N 1
ATOM 2289 C CA . ARG A 1 299 ? -8.915 7.978 15.517 1.00 81.31 299 ARG A CA 1
ATOM 2290 C C . ARG A 1 299 ? -7.829 6.913 15.448 1.00 81.31 299 ARG A C 1
ATOM 2292 O O . ARG A 1 299 ? -6.642 7.256 15.418 1.00 81.31 299 ARG A O 1
ATOM 2299 N N . VAL A 1 300 ? -8.210 5.637 15.399 1.00 81.56 300 VAL A N 1
ATOM 2300 C CA . VAL A 1 300 ? -7.258 4.553 15.131 1.00 81.56 300 VAL A CA 1
ATOM 2301 C C . VAL A 1 300 ? -6.864 4.519 13.648 1.00 81.56 300 VAL A C 1
ATOM 2303 O O . VAL A 1 300 ? -5.734 4.162 13.345 1.00 81.56 300 VAL A O 1
ATOM 2306 N N . GLY A 1 301 ? -7.711 4.995 12.732 1.00 78.44 301 GLY A N 1
ATOM 2307 C CA . GLY A 1 301 ? -7.421 5.095 11.292 1.00 78.44 301 GLY A CA 1
ATOM 2308 C C . GLY A 1 301 ? -8.216 4.117 10.419 1.00 78.44 301 GLY A C 1
ATOM 2309 O O . GLY A 1 301 ? -7.861 3.891 9.254 1.00 78.44 301 GLY A O 1
ATOM 2310 N N . PHE A 1 302 ? -9.278 3.537 10.980 1.00 83.94 302 PHE A N 1
ATOM 2311 C CA . PHE A 1 302 ? -10.230 2.683 10.279 1.00 83.94 302 PHE A CA 1
ATOM 2312 C C . PHE A 1 302 ? -11.436 3.517 9.868 1.00 83.94 302 PHE A C 1
ATOM 2314 O O . PHE A 1 302 ? -12.268 3.879 10.699 1.00 83.94 302 PHE A O 1
ATOM 2321 N N . CYS A 1 303 ? -11.507 3.834 8.581 1.00 76.81 303 CYS A N 1
ATOM 2322 C CA . CYS A 1 303 ? -12.525 4.737 8.049 1.00 76.81 303 CYS A CA 1
ATOM 2323 C C . CYS A 1 303 ? -13.393 4.065 6.986 1.00 76.81 303 CYS A C 1
ATOM 2325 O O . CYS A 1 303 ? -14.483 4.550 6.710 1.00 76.81 303 CYS A O 1
ATOM 2327 N N . TYR A 1 304 ? -12.921 2.970 6.383 1.00 76.38 304 TYR A N 1
ATOM 2328 C CA . TYR A 1 304 ? -13.547 2.394 5.198 1.00 76.38 304 TYR A CA 1
ATOM 2329 C C . TYR A 1 304 ? -13.945 0.932 5.388 1.00 76.38 304 TYR A C 1
ATOM 2331 O O . TYR A 1 304 ? -13.458 0.232 6.280 1.00 76.38 304 TYR A O 1
ATOM 2339 N N . ARG A 1 305 ? -14.823 0.449 4.504 1.00 83.12 305 ARG A N 1
ATOM 2340 C CA . ARG A 1 305 ? -15.237 -0.958 4.460 1.00 83.12 305 ARG A CA 1
ATOM 2341 C C . ARG A 1 305 ? -14.033 -1.885 4.308 1.00 83.12 305 ARG A C 1
ATOM 2343 O O . ARG A 1 305 ? -13.951 -2.906 4.980 1.00 83.12 305 ARG A O 1
ATOM 2350 N N . GLU A 1 306 ? -13.090 -1.497 3.465 1.00 80.75 306 GLU A N 1
ATOM 2351 C CA . GLU A 1 306 ? -11.906 -2.280 3.142 1.00 80.75 306 GLU A CA 1
ATOM 2352 C C . GLU A 1 306 ? -10.951 -2.380 4.338 1.00 80.75 306 GLU A C 1
ATOM 2354 O O . GLU A 1 306 ? -10.245 -3.377 4.481 1.00 80.75 306 GLU A O 1
ATOM 2359 N N . ASP A 1 307 ? -10.957 -1.381 5.231 1.00 82.69 307 ASP A N 1
ATOM 2360 C CA . ASP A 1 307 ? -10.225 -1.454 6.496 1.00 82.69 307 ASP A CA 1
ATOM 2361 C C . ASP A 1 307 ? -10.815 -2.556 7.391 1.00 82.69 307 ASP A C 1
ATOM 2363 O O . ASP A 1 307 ? -10.067 -3.325 7.992 1.00 82.69 307 ASP A O 1
ATOM 2367 N N . LEU A 1 308 ? -12.149 -2.675 7.441 1.00 87.88 308 LEU A N 1
ATOM 2368 C CA . LEU A 1 308 ? -12.845 -3.733 8.183 1.00 87.88 308 LEU A CA 1
ATOM 2369 C C . LEU A 1 308 ? -12.621 -5.114 7.559 1.00 87.88 308 LEU A C 1
ATOM 2371 O O . LEU A 1 308 ? -12.423 -6.086 8.286 1.00 87.88 308 LEU A O 1
ATOM 2375 N N . ASP A 1 309 ? -12.622 -5.203 6.227 1.00 87.19 309 ASP A N 1
ATOM 2376 C CA . ASP A 1 309 ? -12.308 -6.445 5.514 1.00 87.19 309 ASP A CA 1
ATOM 2377 C C . ASP A 1 309 ? -10.885 -6.896 5.848 1.00 87.19 309 ASP A C 1
ATOM 2379 O O . ASP A 1 309 ? -10.669 -8.027 6.280 1.00 87.19 309 ASP A O 1
ATOM 2383 N N . MET A 1 310 ? -9.920 -5.981 5.769 1.00 83.88 310 MET A N 1
ATOM 2384 C CA . MET A 1 310 ? -8.535 -6.257 6.130 1.00 83.88 310 MET A CA 1
ATOM 2385 C C . MET A 1 310 ? -8.405 -6.686 7.600 1.00 83.88 310 MET A C 1
ATOM 2387 O O . MET A 1 310 ? -7.778 -7.712 7.861 1.00 83.88 310 MET A O 1
ATOM 2391 N N . LEU A 1 311 ? -9.048 -5.980 8.539 1.00 88.12 311 LEU A N 1
ATOM 2392 C CA . LEU A 1 311 ? -9.082 -6.345 9.963 1.00 88.12 311 LEU A CA 1
ATOM 2393 C C . LEU A 1 311 ? -9.646 -7.747 10.203 1.00 88.12 311 LEU A C 1
ATOM 2395 O O . LEU A 1 311 ? -9.092 -8.502 10.997 1.00 88.12 311 LEU A O 1
ATOM 2399 N N . SER A 1 312 ? -10.722 -8.110 9.504 1.00 89.50 312 SER A N 1
ATOM 2400 C CA . SER A 1 312 ? -11.376 -9.414 9.665 1.00 89.50 312 SER A CA 1
ATOM 2401 C C . SER A 1 312 ? -10.520 -10.590 9.179 1.00 89.50 312 SER A C 1
ATOM 2403 O O . SER A 1 312 ? -10.713 -11.720 9.616 1.00 89.50 312 SER A O 1
ATOM 2405 N N . THR A 1 313 ? -9.537 -10.331 8.311 1.00 87.06 313 THR A N 1
ATOM 2406 C CA . THR A 1 313 ? -8.606 -11.355 7.807 1.00 87.06 313 THR A CA 1
ATOM 2407 C C . THR A 1 313 ? -7.341 -11.516 8.651 1.00 87.06 313 THR A C 1
ATOM 2409 O O . THR A 1 313 ? -6.510 -12.375 8.350 1.00 87.06 313 THR A O 1
ATOM 2412 N N . LEU A 1 314 ? -7.163 -10.701 9.696 1.00 85.44 314 LEU A N 1
ATOM 2413 C CA . LEU A 1 314 ? -5.975 -10.763 10.538 1.00 85.44 314 LEU A CA 1
ATOM 2414 C C . LEU A 1 314 ? -5.978 -11.994 11.462 1.00 85.44 314 LEU A C 1
ATOM 2416 O O . LEU A 1 314 ? -7.036 -12.423 11.925 1.00 85.44 314 LEU A O 1
ATOM 2420 N N . PRO A 1 315 ? -4.793 -12.537 11.798 1.00 86.12 315 PRO A N 1
ATOM 2421 C CA . PRO A 1 315 ? -4.649 -13.495 12.892 1.00 86.12 315 PRO A CA 1
ATOM 2422 C C . PRO A 1 315 ? -5.154 -12.912 14.219 1.00 86.12 315 PRO A C 1
ATOM 2424 O O . PRO A 1 315 ? -5.041 -11.704 14.443 1.00 86.12 315 PRO A O 1
ATOM 2427 N N . ALA A 1 316 ? -5.653 -13.766 15.116 1.00 86.62 316 ALA A N 1
ATOM 2428 C CA . ALA A 1 316 ? -6.234 -13.344 16.394 1.00 86.62 316 ALA A CA 1
ATOM 2429 C C . ALA A 1 316 ? -5.272 -12.472 17.220 1.00 86.62 316 ALA A C 1
ATOM 2431 O O . ALA A 1 316 ? -5.674 -11.442 17.752 1.00 86.62 316 ALA A O 1
ATOM 2432 N N . GLU A 1 317 ? -3.979 -12.803 17.216 1.00 85.31 317 GLU A N 1
ATOM 2433 C CA . GLU A 1 317 ? -2.947 -12.065 17.951 1.00 85.31 317 GLU A CA 1
ATOM 2434 C C . GLU A 1 317 ? -2.800 -10.619 17.453 1.00 85.31 317 GLU A C 1
ATOM 2436 O O . GLU A 1 317 ? -2.452 -9.717 18.208 1.00 85.31 317 GLU A O 1
ATOM 2441 N N . ARG A 1 318 ? -3.063 -10.384 16.162 1.00 85.94 318 ARG A N 1
ATOM 2442 C CA . ARG A 1 318 ? -3.028 -9.048 15.553 1.00 85.94 318 ARG A CA 1
ATOM 2443 C C . ARG A 1 318 ? -4.320 -8.280 15.779 1.00 85.94 318 ARG A C 1
ATOM 2445 O O . ARG A 1 318 ? -4.281 -7.055 15.834 1.00 85.94 318 ARG A O 1
ATOM 2452 N N . ILE A 1 319 ? -5.444 -8.982 15.905 1.00 89.62 319 ILE A N 1
ATOM 2453 C CA . ILE A 1 319 ? -6.720 -8.368 16.272 1.00 89.62 319 ILE A CA 1
ATOM 2454 C C . ILE A 1 319 ? -6.620 -7.802 17.691 1.00 89.62 319 ILE A C 1
ATOM 2456 O O . ILE A 1 319 ? -7.017 -6.660 17.900 1.00 89.62 319 ILE A O 1
ATOM 2460 N N . ASP A 1 320 ? -6.006 -8.525 18.629 1.00 88.88 320 ASP A N 1
ATOM 2461 C CA . ASP A 1 320 ? -5.818 -8.048 20.005 1.00 88.88 320 ASP A CA 1
ATOM 2462 C C . ASP A 1 320 ? -5.018 -6.729 20.060 1.00 88.88 320 ASP A C 1
ATOM 2464 O O . ASP A 1 320 ? -5.432 -5.785 20.733 1.00 88.88 320 ASP A O 1
ATOM 2468 N N . GLU A 1 321 ? -3.944 -6.600 19.265 1.00 86.88 321 GLU A N 1
ATOM 2469 C CA . GLU A 1 321 ? -3.170 -5.347 19.140 1.00 86.88 321 GLU A CA 1
ATOM 2470 C C . GLU A 1 321 ? -4.047 -4.161 18.683 1.00 86.88 321 GLU A C 1
ATOM 2472 O O . GLU A 1 321 ? -3.852 -3.019 19.112 1.00 86.88 321 GLU A O 1
ATOM 2477 N N . VAL A 1 322 ? -5.016 -4.420 17.801 1.00 88.06 322 VAL A N 1
ATOM 2478 C CA . VAL A 1 322 ? -5.951 -3.407 17.298 1.00 88.06 322 VAL A CA 1
ATOM 2479 C C . VAL A 1 322 ? -6.988 -3.037 18.353 1.00 88.06 322 VAL A C 1
ATOM 2481 O O . VAL A 1 322 ? -7.271 -1.851 18.544 1.00 88.06 322 VAL A O 1
ATOM 2484 N N . LEU A 1 323 ? -7.542 -4.033 19.046 1.00 91.75 323 LEU A N 1
ATOM 2485 C CA . LEU A 1 323 ? -8.514 -3.821 20.116 1.00 91.75 323 LEU A CA 1
ATOM 2486 C C . LEU A 1 323 ? -7.896 -3.004 21.257 1.00 91.75 323 LEU A C 1
ATOM 2488 O O . LEU A 1 323 ? -8.523 -2.057 21.723 1.00 91.75 323 LEU A O 1
ATOM 2492 N N . ASP A 1 324 ? -6.640 -3.263 21.624 1.00 89.69 324 ASP A N 1
ATOM 2493 C CA . ASP A 1 324 ? -5.895 -2.445 22.590 1.00 89.69 324 ASP A CA 1
ATOM 2494 C C . ASP A 1 324 ? -5.772 -0.977 22.147 1.00 89.69 324 ASP A C 1
ATOM 2496 O O . ASP A 1 324 ? -5.819 -0.057 22.970 1.00 89.69 324 ASP A O 1
ATOM 2500 N N . GLY A 1 325 ? -5.619 -0.739 20.841 1.00 86.25 325 GLY A N 1
ATOM 2501 C CA . GLY A 1 325 ? -5.653 0.599 20.252 1.00 86.25 325 GLY A CA 1
ATOM 2502 C C . GLY A 1 325 ? -7.018 1.268 20.413 1.00 86.25 325 GLY A C 1
ATOM 2503 O O . GLY A 1 325 ? -7.095 2.412 20.854 1.00 86.25 325 GLY A O 1
ATOM 2504 N N . LEU A 1 326 ? -8.099 0.543 20.128 1.00 90.19 326 LEU A N 1
ATOM 2505 C CA . LEU A 1 326 ? -9.468 1.042 20.277 1.00 90.19 326 LEU A CA 1
ATOM 2506 C C . LEU A 1 326 ? -9.833 1.332 21.740 1.00 90.19 326 LEU A C 1
ATOM 2508 O O . LEU A 1 326 ? -10.498 2.333 22.008 1.00 90.19 326 LEU A O 1
ATOM 2512 N N . VAL A 1 327 ? -9.356 0.519 22.690 1.00 92.06 327 VAL A N 1
ATOM 2513 C CA . VAL A 1 327 ? -9.529 0.775 24.130 1.00 92.06 327 VAL A CA 1
ATOM 2514 C C . VAL A 1 327 ? -8.884 2.101 24.530 1.00 92.06 327 VAL A C 1
ATOM 2516 O O . VAL A 1 327 ? -9.494 2.899 25.242 1.00 92.06 327 VAL A O 1
ATOM 2519 N N . LYS A 1 328 ? -7.669 2.380 24.039 1.00 89.19 328 LYS A N 1
ATOM 2520 C CA . LYS A 1 328 ? -6.976 3.657 24.295 1.00 89.19 328 LYS A CA 1
ATOM 2521 C C . LYS A 1 328 ? -7.725 4.857 23.713 1.00 89.19 328 LYS A C 1
ATOM 2523 O O . LYS A 1 328 ? -7.663 5.937 24.292 1.00 89.19 328 LYS A O 1
ATOM 2528 N N . GLU A 1 329 ? -8.450 4.658 22.615 1.00 89.06 329 GLU A N 1
ATOM 2529 C CA . GLU A 1 329 ? -9.283 5.682 21.972 1.00 89.06 329 GLU A CA 1
ATOM 2530 C C . GLU A 1 329 ? -10.722 5.743 22.522 1.00 89.06 329 GLU A C 1
ATOM 2532 O O . GLU A 1 329 ? -11.552 6.484 21.991 1.00 89.06 329 GLU A O 1
ATOM 2537 N N . GLY A 1 330 ? -11.025 5.009 23.600 1.00 89.19 330 GLY A N 1
ATOM 2538 C CA . GLY A 1 330 ? -12.252 5.172 24.383 1.00 89.19 330 GLY A CA 1
ATOM 2539 C C . GLY A 1 330 ? -13.281 4.048 24.275 1.00 89.19 330 GLY A C 1
ATOM 2540 O O . GLY A 1 330 ? -14.327 4.162 24.914 1.00 89.19 330 GLY A O 1
ATOM 2541 N N . LEU A 1 331 ? -13.016 2.962 23.536 1.00 92.69 331 LEU A N 1
ATOM 2542 C CA . LEU A 1 331 ? -13.896 1.790 23.586 1.00 92.69 331 LEU A CA 1
ATOM 2543 C C . LEU A 1 331 ? -13.755 1.064 24.926 1.00 92.69 331 LEU A C 1
ATOM 2545 O O . LEU A 1 331 ? -12.660 0.780 25.410 1.00 92.69 331 LEU A O 1
ATOM 2549 N N . SER A 1 332 ? -14.884 0.684 25.511 1.00 93.12 332 SER A N 1
ATOM 2550 C CA . SER A 1 332 ? -14.894 -0.219 26.656 1.00 93.12 332 SER A CA 1
ATOM 2551 C C . SER A 1 332 ? -14.466 -1.630 26.251 1.00 93.12 332 SER A C 1
ATOM 2553 O O . SER A 1 332 ? -14.607 -2.062 25.104 1.00 93.12 332 SER A O 1
ATOM 2555 N N . TRP A 1 333 ? -14.011 -2.407 27.233 1.00 91.44 333 TRP A N 1
ATOM 2556 C CA . TRP A 1 333 ? -13.658 -3.812 27.024 1.00 91.44 333 TRP A CA 1
ATOM 2557 C C . TRP A 1 333 ? -14.836 -4.642 26.480 1.00 91.44 333 TRP A C 1
ATOM 2559 O O . TRP A 1 333 ? -14.663 -5.470 25.587 1.00 91.44 333 TRP A O 1
ATOM 2569 N N . SER A 1 334 ? -16.059 -4.383 26.959 1.00 92.12 334 SER A N 1
ATOM 2570 C CA . SER A 1 334 ? -17.269 -5.043 26.451 1.00 92.12 334 SER A CA 1
ATOM 2571 C C . SER A 1 334 ? -17.581 -4.692 24.997 1.00 92.12 334 SER A C 1
ATOM 2573 O O . SER A 1 334 ? -18.048 -5.555 24.255 1.00 92.12 334 SER A O 1
ATOM 2575 N N . GLU A 1 335 ? -17.322 -3.451 24.580 1.00 93.88 335 GLU A N 1
ATOM 2576 C CA . GLU A 1 335 ? -17.479 -3.038 23.182 1.00 93.88 335 GLU A CA 1
ATOM 2577 C C . GLU A 1 335 ? -16.407 -3.680 22.302 1.00 93.88 335 GLU A C 1
ATOM 2579 O O . GLU A 1 335 ? -16.734 -4.173 21.228 1.00 93.88 335 GLU A O 1
ATOM 2584 N N . CYS A 1 336 ? -15.162 -3.770 22.776 1.00 93.31 336 CYS A N 1
ATOM 2585 C CA . CYS A 1 336 ? -14.085 -4.451 22.053 1.00 93.31 336 CYS A CA 1
ATOM 2586 C C . CYS A 1 336 ? -14.385 -5.935 21.831 1.00 93.31 336 CYS A C 1
ATOM 2588 O O . CYS A 1 336 ? -14.177 -6.442 20.732 1.00 93.31 336 CYS A O 1
ATOM 2590 N N . LYS A 1 337 ? -14.956 -6.620 22.829 1.00 92.69 337 LYS A N 1
ATOM 2591 C CA . LYS A 1 337 ? -15.412 -8.005 22.666 1.00 92.69 337 LYS A CA 1
ATOM 2592 C C . LYS A 1 337 ? -16.498 -8.129 21.590 1.00 92.69 337 LYS A C 1
ATOM 2594 O O . LYS A 1 337 ? -16.433 -9.013 20.745 1.00 92.69 337 LYS A O 1
ATOM 2599 N N . ALA A 1 338 ? -17.468 -7.216 21.578 1.00 92.38 338 ALA A N 1
ATOM 2600 C CA . ALA A 1 338 ? -18.509 -7.202 20.550 1.00 92.38 338 ALA A CA 1
ATOM 2601 C C . ALA A 1 338 ? -17.946 -6.899 19.147 1.00 92.38 338 ALA A C 1
ATOM 2603 O O . ALA A 1 338 ? -18.400 -7.485 18.165 1.00 92.38 338 ALA A O 1
ATOM 2604 N N . VAL A 1 339 ? -16.943 -6.018 19.051 1.00 93.38 339 VAL A N 1
ATOM 2605 C CA . VAL A 1 339 ? -16.198 -5.751 17.811 1.00 93.38 339 VAL A CA 1
ATOM 2606 C C . VAL A 1 339 ? -15.474 -7.008 17.335 1.00 93.38 339 VAL A C 1
ATOM 2608 O O . VAL A 1 339 ? -15.559 -7.334 16.156 1.00 93.38 339 VAL A O 1
ATOM 2611 N N . GLN A 1 340 ? -14.808 -7.738 18.231 1.00 93.81 340 GLN A N 1
ATOM 2612 C CA . GLN A 1 340 ? -14.131 -8.994 17.904 1.00 93.81 340 GLN A CA 1
ATOM 2613 C C . GLN A 1 340 ? -15.109 -10.031 17.337 1.00 93.81 340 GLN A C 1
ATOM 2615 O O . GLN A 1 340 ? -14.863 -10.595 16.271 1.00 93.81 340 GLN A O 1
ATOM 2620 N N . ASP A 1 341 ? -16.258 -10.220 17.991 1.00 92.62 341 ASP A N 1
ATOM 2621 C CA . ASP A 1 341 ? -17.312 -11.118 17.508 1.00 92.62 341 ASP A CA 1
ATOM 2622 C C . ASP A 1 341 ? -17.838 -10.680 16.127 1.00 92.62 341 ASP A C 1
ATOM 2624 O O . ASP A 1 341 ? -18.084 -11.511 15.250 1.00 92.62 341 ASP A O 1
ATOM 2628 N N . ALA A 1 342 ? -17.993 -9.371 15.901 1.00 92.12 342 ALA A N 1
ATOM 2629 C CA . ALA A 1 342 ? -18.419 -8.824 14.615 1.00 92.12 342 ALA A CA 1
ATOM 2630 C C . ALA A 1 342 ? -17.365 -9.023 13.509 1.00 92.12 342 ALA A C 1
ATOM 2632 O O . ALA A 1 342 ? -17.728 -9.360 12.380 1.00 92.12 342 ALA A O 1
ATOM 2633 N N . LEU A 1 343 ? -16.072 -8.872 13.823 1.00 92.62 343 LEU A N 1
ATOM 2634 C CA . LEU A 1 343 ? -14.972 -9.165 12.899 1.00 92.62 343 LEU A CA 1
ATOM 2635 C C . LEU A 1 343 ? -14.953 -10.648 12.516 1.00 92.62 343 LEU A C 1
ATOM 2637 O O . LEU A 1 343 ? -14.804 -10.956 11.337 1.00 92.62 343 LEU A O 1
ATOM 2641 N N . HIS A 1 344 ? -15.174 -11.559 13.469 1.00 91.44 344 HIS A N 1
ATOM 2642 C CA . HIS A 1 344 ? -15.266 -12.992 13.182 1.00 91.44 344 HIS A CA 1
ATOM 2643 C C . HIS A 1 344 ? -16.435 -13.328 12.252 1.00 91.44 344 HIS A C 1
ATOM 2645 O O . HIS A 1 344 ? -16.228 -14.005 11.246 1.00 91.44 344 HIS A O 1
ATOM 2651 N N . ARG A 1 345 ? -17.636 -12.792 12.516 1.00 91.06 345 ARG A N 1
ATOM 2652 C CA . ARG A 1 345 ? -18.796 -12.977 11.622 1.00 91.06 345 ARG A CA 1
ATOM 2653 C C . ARG A 1 345 ? -18.520 -12.462 10.209 1.00 91.06 345 ARG A C 1
ATOM 2655 O O . ARG A 1 345 ? -18.890 -13.102 9.229 1.00 91.06 345 ARG A O 1
ATOM 2662 N N . ARG A 1 346 ? -17.840 -11.319 10.095 1.00 90.31 346 ARG A N 1
ATOM 2663 C CA . ARG A 1 346 ? -17.437 -10.752 8.802 1.00 90.31 346 ARG A CA 1
ATOM 2664 C C . ARG A 1 346 ? -16.403 -11.625 8.085 1.00 90.31 346 ARG A C 1
ATOM 2666 O O . ARG A 1 346 ? -16.498 -11.828 6.879 1.00 90.31 346 ARG A O 1
ATOM 2673 N N . ALA A 1 347 ? -15.438 -12.175 8.815 1.00 89.69 347 ALA A N 1
ATOM 2674 C CA . ALA A 1 347 ? -14.443 -13.083 8.254 1.00 89.69 347 ALA A CA 1
ATOM 2675 C C . ALA A 1 347 ? -15.082 -14.366 7.699 1.00 89.69 347 ALA A C 1
ATOM 2677 O O . ALA A 1 347 ? -14.615 -14.910 6.703 1.00 89.69 347 ALA A O 1
ATOM 2678 N N . GLU A 1 348 ? -16.147 -14.855 8.338 1.00 89.56 348 GLU A N 1
ATOM 2679 C CA . GLU A 1 348 ? -16.929 -15.992 7.848 1.00 89.56 348 GLU A CA 1
ATOM 2680 C C . GLU A 1 348 ? -17.698 -15.644 6.573 1.00 89.56 348 GLU A C 1
ATOM 2682 O O . GLU A 1 348 ? -17.661 -16.426 5.626 1.00 89.56 348 GLU A O 1
ATOM 2687 N N . SER A 1 349 ? -18.320 -14.461 6.497 1.00 87.38 349 SER A N 1
ATOM 2688 C CA . SER A 1 349 ? -19.031 -14.040 5.283 1.00 87.38 349 SER A CA 1
ATOM 2689 C C . SER A 1 349 ? -18.100 -13.884 4.077 1.00 87.38 349 SER A C 1
ATOM 2691 O O . SER A 1 349 ? -18.455 -14.291 2.980 1.00 87.38 349 SER A O 1
ATOM 2693 N N . LEU A 1 350 ? -16.878 -13.381 4.287 1.00 85.19 350 LEU A N 1
ATOM 2694 C CA . LEU A 1 350 ? -15.880 -13.197 3.222 1.00 85.19 350 LEU A CA 1
ATOM 2695 C C . LEU A 1 350 ? -15.322 -14.507 2.637 1.00 85.19 350 LEU A C 1
ATOM 2697 O O . LEU A 1 350 ? -14.593 -14.458 1.655 1.00 85.19 350 LEU A O 1
ATOM 2701 N N . LYS A 1 351 ? -15.591 -15.664 3.256 1.00 82.56 351 LYS A N 1
ATOM 2702 C CA . LYS A 1 351 ? -15.191 -16.984 2.729 1.00 82.56 351 LYS A CA 1
ATOM 2703 C C . LYS A 1 351 ? -16.260 -17.624 1.843 1.00 82.56 351 LYS A C 1
ATOM 2705 O O . LYS A 1 351 ? -15.989 -18.656 1.234 1.00 82.56 351 LYS A O 1
ATOM 2710 N N . VAL A 1 352 ? -17.484 -17.101 1.895 1.00 72.69 352 VAL A N 1
ATOM 2711 C CA . VAL A 1 352 ? -18.648 -17.637 1.175 1.00 72.69 352 VAL A CA 1
ATOM 2712 C C . VAL A 1 352 ? -18.817 -16.955 -0.186 1.00 72.69 352 VAL A C 1
ATOM 2714 O O . VAL A 1 352 ? -19.387 -17.565 -1.090 1.00 72.69 352 VAL A O 1
ATOM 2717 N N . ASP A 1 353 ? -18.279 -15.743 -0.321 1.00 50.59 353 ASP A N 1
ATOM 2718 C CA . ASP A 1 353 ? -18.110 -15.006 -1.578 1.00 50.59 353 ASP A CA 1
ATOM 2719 C C . ASP A 1 353 ? -16.776 -15.373 -2.253 1.00 50.59 353 ASP A C 1
ATOM 2721 O O . ASP A 1 353 ? -16.751 -15.436 -3.506 1.00 50.59 353 ASP A O 1
#

Foldseek 3Di:
DDDDDDDDDDDDDDDDDDDDDDDDDDDDDDDDDDDDDDDDDDDDDDDDDDDDDDDDDDDDDDDDDDDDDDDDDDDDDDDDPPPPPPPDPPDPVPVPPQQAQAQADPLLQVLQQPWDDLDPVCNRCVVVNNLCSNLNNHDPVSLVVCVVDVVVSLVSSVVSVQDLVNSLRSVLSSLVVVVVVPPDPPPCVVQLPVVQVLQCPFVVRNNVCSVLCVSSPPGPVSLLVVLVVVVCLLSVLVVSVVSPDQNLSSLSSLLSNLVVPDPVVSVVVLPPVVQCPLVLVLCVPQDDDSVLQQQLCVNSPNRHNSSLVSLLPDDPVSLVVSLVSSVVSPDDPSSSVVSVVSSPVSNVVVVVD

Sequence (353 aa):
MLFHALGCGRATSPPTIVSHQAAGPSGPSSTSISTGRTKRKSTSDSLPALDSPAKRKKSTASAVAHLEPAASASGSPVDVHRTVSIPHNQDQLQAHARPKPGFPGSDVHAFVAGLPLLSPEDPYNFDLFAKLGMAGIKEKDDLEMLTVDFDRARDFLTGKGVSFLQWIVVRHGLLARTRRRGSDPNQNVEIEAEMLDFLKQRSPSLEHLSPILRDIGLTYSDVKHLYSLRGTWPALGKYLISQGFKFAEFVAFKRGLLGLYSPAQDLVDLMDPSHHEALKTFLADVKGDAKSKIDSFMRVGFCYREDLDMLSTLPAERIDEVLDGLVKEGLSWSECKAVQDALHRRAESLKVD

Organism: NCBI:txid92696

pLDDT: mean 70.85, std 23.11, range [28.62, 95.38]

Radius of gyration: 32.19 Å; chains: 1; bounding box: 93×61×108 Å

Secondary structure (DSSP, 8-state):
--------------------------------------------------PPPPP----------------------------------TTHHHHSSS-------HHHHHHHHTSPP--TT-TT-HHHHHHHHHTT--SHHHHHHTTT-HHHHHHHHHTTT--HHHHHHHHHHHHHHHHHTT--GGGGHHHHHHHHHHHHTSSS--GGGHHHHHHHT--HHHHHHHHH-GGGHHHHHHHHHHTT--HHHHHHHHHHHHTTS-HHHHHHHT--TTTTHHHHHHHTTS-S-HHHHHHHHHHHT--SHHHHHHHHTS-HHHHHHHHHHHHHTT--HHHHHHHHHHHHHHHHHTTT-